Protein AF-A0A554R1M1-F1 (afdb_monomer_lite)

Secondary structure (DSSP, 8-state):
---SS--HHHHHTTS-HHHHTS-HHHHHHHHHHHHHHHHHHHHHHHHHH-TTS-HHHHHHHHHHHHHHHHHHHHH-HHHHIIIII-SS--GGGTTTS--SSS-TT--HHHHHHHHHHHHHHHHHHHHHTTSTTHHHHHHHHHHS-HHHHHHHHHHHHHHTTSSSEEEEPPP-S-TTT--SEEEESSSSPEEEEEEE--TTS---HHHHHHHHHHHHHHSPTTS-EEEEEEPPGGG-SHHHHHHHHHHHHHHHTT-SSEEEEEEEEEEEEE-TTS-EEEEEEEEEEE-TT--HHHHHHHHHHHHHHHTTTT--S-TTT-

Sequence (318 aa):
MKPLIPTYADFVAKLPAAQQLEPFEACLARYTNHVDSEVYALAEVCKRQYPDRTSAEIRSMVADILTATIVSSHLGQHWYEQNFTMGKVNDQTRGYLYPTHELPNVDQYLRTYTSHRKHELARRLHQLQTFDWFPSTIEHVRTTQLSGAAFELDVATYLMALPLRVDRVSETGIKGEDFDLLFWVRETPIAIEAKTKEDNTEFSEQTIKQTIKRAGSQLPKGQTGFVFMRIPMPWVGPLLEEHYNEYLHSATRSSTRISVVFTAIDKLGRNADGTTSITRFWDYFKTENCPEQDWKIAMNFRSLHDGEFLEMAPRLPF

Foldseek 3Di:
DPQLQAALVVQLVPDDPVSVPDPPVSSVVVSVVSQVVSLVVQLVVLCVVCVVDDSVVSLLVSLVSLLLRQCCNLLNPVLCVVPPVDLDHDPQCALQAHRPPPDPPPDPVNVQSNSVSSSLLSQLSRQCRPDPCSNVLSVCCNPHRVQQSSQLSVVQLLLVLPVWDKDAQDDPVDWQRPAGIWTPPDPHTAGEHEDEDGLPDDDDLVVLLVRLVSRLRNHHPPEAHEYEYEDHQNCPDDVCVPCVLVSNQVNCVPGPHYAKYKYWYWDWDQDPVRDIDIDIDIDMHGYPNHDPVNVVSVVVSVVCVVVVSSPPDPVPSD

pLDDT: mean 90.46, std 11.01, range [42.72, 98.75]

Structure (mmCIF, N/CA/C/O backbone):
data_AF-A0A554R1M1-F1
#
_entry.id   AF-A0A554R1M1-F1
#
loop_
_atom_site.group_PDB
_atom_site.id
_atom_site.type_symbol
_atom_site.label_atom_id
_atom_site.label_alt_id
_atom_site.label_comp_id
_atom_site.label_asym_id
_atom_site.label_entity_id
_atom_site.label_seq_id
_atom_site.pdbx_PDB_ins_code
_atom_site.Cartn_x
_atom_site.Cartn_y
_atom_site.Cartn_z
_atom_site.occupancy
_atom_site.B_iso_or_equiv
_atom_site.auth_seq_id
_atom_site.auth_comp_id
_atom_site.auth_asym_id
_atom_site.auth_atom_id
_atom_site.pdbx_PDB_model_num
ATOM 1 N N . MET A 1 1 ? 1.155 -6.905 -27.681 1.00 61.25 1 MET A N 1
ATOM 2 C CA . MET A 1 1 ? 2.569 -7.053 -27.270 1.00 61.25 1 MET A CA 1
ATOM 3 C C . MET A 1 1 ? 2.592 -8.037 -26.111 1.00 61.25 1 MET A C 1
ATOM 5 O O . MET A 1 1 ? 1.702 -7.943 -25.276 1.00 61.25 1 MET A O 1
ATOM 9 N N . LYS A 1 2 ? 3.499 -9.021 -26.087 1.00 79.19 2 LYS A N 1
ATOM 10 C CA . LYS A 1 2 ? 3.622 -9.916 -24.922 1.00 79.19 2 LYS A CA 1
ATOM 11 C C . LYS A 1 2 ? 4.134 -9.071 -23.741 1.00 79.19 2 LYS A C 1
ATOM 13 O O . LYS A 1 2 ? 5.073 -8.310 -23.974 1.00 79.19 2 LYS A O 1
ATOM 18 N N . PRO A 1 3 ? 3.535 -9.148 -22.539 1.00 85.62 3 PRO A N 1
ATOM 19 C CA . PRO A 1 3 ? 4.049 -8.403 -21.397 1.00 85.62 3 PRO A CA 1
ATOM 20 C C . PRO A 1 3 ? 5.464 -8.887 -21.072 1.00 85.62 3 PRO A C 1
ATOM 22 O O . PRO A 1 3 ? 5.728 -10.090 -21.144 1.00 85.62 3 PRO A O 1
ATOM 25 N N . LEU A 1 4 ? 6.358 -7.950 -20.746 1.00 90.06 4 LEU A N 1
ATOM 26 C CA . LEU A 1 4 ? 7.736 -8.258 -20.354 1.00 90.06 4 LEU A CA 1
ATOM 27 C C . LEU A 1 4 ? 7.757 -9.139 -19.097 1.00 90.06 4 LEU A C 1
ATOM 29 O O . LEU A 1 4 ? 8.426 -10.163 -19.073 1.00 90.06 4 LEU A O 1
ATOM 33 N N . ILE A 1 5 ? 6.952 -8.775 -18.098 1.00 91.75 5 ILE A N 1
ATOM 34 C CA . ILE A 1 5 ? 6.735 -9.537 -16.872 1.00 91.75 5 ILE A CA 1
ATOM 35 C C . ILE A 1 5 ? 5.316 -10.122 -16.926 1.00 91.75 5 ILE A C 1
ATOM 37 O O . ILE A 1 5 ? 4.347 -9.354 -16.866 1.00 91.75 5 ILE A O 1
ATOM 41 N N . PRO A 1 6 ? 5.157 -11.449 -17.098 1.00 93.94 6 PRO A N 1
ATOM 42 C CA . PRO A 1 6 ? 3.847 -12.085 -16.998 1.00 93.94 6 PRO A CA 1
ATOM 43 C C . PRO A 1 6 ? 3.345 -12.042 -15.550 1.00 93.94 6 PRO A C 1
ATOM 45 O O . PRO A 1 6 ? 4.140 -11.940 -14.620 1.00 93.94 6 PRO A O 1
ATOM 48 N N . THR A 1 7 ? 2.034 -12.181 -15.351 1.00 95.94 7 THR A N 1
ATOM 49 C CA . THR A 1 7 ? 1.509 -12.489 -14.012 1.00 95.94 7 THR A CA 1
ATOM 50 C C . THR A 1 7 ? 1.966 -13.890 -13.579 1.00 95.94 7 THR A C 1
ATOM 52 O O . THR A 1 7 ? 2.279 -14.732 -14.424 1.00 95.94 7 THR A O 1
ATOM 55 N N . TYR A 1 8 ? 1.977 -14.178 -12.278 1.00 96.06 8 TYR A N 1
ATOM 56 C CA . TYR A 1 8 ? 2.291 -15.502 -11.733 1.00 96.06 8 TYR A CA 1
ATOM 57 C C . TYR A 1 8 ? 1.367 -16.573 -12.322 1.00 96.06 8 TYR A C 1
ATOM 59 O O . TYR A 1 8 ? 1.838 -17.607 -12.789 1.00 96.06 8 TYR A O 1
ATOM 67 N N . ALA A 1 9 ? 0.062 -16.292 -12.391 1.00 96.19 9 ALA A N 1
ATOM 68 C CA . ALA A 1 9 ? -0.914 -17.192 -12.999 1.00 96.19 9 ALA A CA 1
ATOM 69 C C . ALA A 1 9 ? -0.592 -17.467 -14.480 1.00 96.19 9 ALA A C 1
ATOM 71 O O . ALA A 1 9 ? -0.544 -18.624 -14.899 1.00 96.19 9 ALA A O 1
ATOM 72 N N . ASP A 1 10 ? -0.286 -16.424 -15.262 1.00 96.38 10 ASP A N 1
ATOM 73 C CA . ASP A 1 10 ? 0.097 -16.570 -16.673 1.00 96.38 10 ASP A CA 1
ATOM 74 C C . ASP A 1 10 ? 1.438 -17.283 -16.865 1.00 96.38 10 ASP A C 1
ATOM 76 O O . ASP A 1 10 ? 1.663 -17.895 -17.913 1.00 96.38 10 ASP A O 1
ATOM 80 N N . PHE A 1 11 ? 2.362 -17.136 -15.916 1.00 96.81 11 PHE A N 1
ATOM 81 C CA . PHE A 1 11 ? 3.644 -17.826 -15.911 1.00 96.81 11 PHE A CA 1
ATOM 82 C C . PHE A 1 11 ? 3.437 -19.321 -15.663 1.00 96.81 11 PHE A C 1
ATOM 84 O O . PHE A 1 11 ? 3.856 -20.131 -16.490 1.00 96.81 11 PHE A O 1
ATOM 91 N N . VAL A 1 12 ? 2.723 -19.680 -14.590 1.00 96.94 12 VAL A N 1
ATOM 92 C CA . VAL A 1 12 ? 2.422 -21.074 -14.234 1.00 96.94 12 VAL A CA 1
ATOM 93 C C . VAL A 1 12 ? 1.650 -21.766 -15.355 1.00 96.94 12 VAL A C 1
ATOM 95 O O . VAL A 1 12 ? 2.038 -22.853 -15.772 1.00 96.94 12 VAL A O 1
ATOM 98 N N . ALA A 1 13 ? 0.643 -21.112 -15.940 1.00 97.12 13 ALA A N 1
ATOM 99 C CA . ALA A 1 13 ? -0.139 -21.672 -17.046 1.00 97.12 13 ALA A CA 1
ATOM 100 C C . ALA A 1 13 ? 0.700 -22.024 -18.293 1.00 97.12 13 ALA A C 1
ATOM 102 O O . ALA A 1 13 ? 0.275 -22.831 -19.121 1.00 97.12 13 ALA A O 1
ATOM 103 N N . LYS A 1 14 ? 1.891 -21.428 -18.443 1.00 96.88 14 LYS A N 1
ATOM 104 C CA . LYS A 1 14 ? 2.823 -21.682 -19.554 1.00 96.88 14 LYS A CA 1
ATOM 105 C C . LYS A 1 14 ? 3.904 -22.709 -19.222 1.00 96.88 14 LYS A C 1
ATOM 107 O O . LYS A 1 14 ? 4.648 -23.095 -20.124 1.00 96.88 14 LYS A O 1
ATOM 112 N N . LEU A 1 15 ? 4.015 -23.146 -17.968 1.00 96.94 15 LEU A N 1
ATOM 113 C CA . LEU A 1 15 ? 4.949 -24.203 -17.594 1.00 96.94 15 LEU A CA 1
ATOM 114 C C . LEU A 1 15 ? 4.515 -25.547 -18.207 1.00 96.94 15 LEU A C 1
ATOM 116 O O . LEU A 1 15 ? 3.324 -25.767 -18.432 1.00 96.94 15 LEU A O 1
ATOM 120 N N . PRO A 1 16 ? 5.444 -26.483 -18.462 1.00 97.88 16 PRO A N 1
ATOM 121 C CA . PRO A 1 16 ? 5.101 -27.869 -18.768 1.00 97.88 16 PRO A CA 1
ATOM 122 C C . PRO A 1 16 ? 4.161 -28.465 -17.711 1.00 97.88 16 PRO A C 1
ATOM 124 O O . PRO A 1 16 ? 4.334 -28.199 -16.525 1.00 97.88 16 PRO A O 1
ATOM 127 N N . ALA A 1 17 ? 3.223 -29.331 -18.111 1.00 97.38 17 ALA A N 1
ATOM 128 C CA . ALA A 1 17 ? 2.208 -29.892 -17.207 1.00 97.38 17 ALA A CA 1
ATOM 129 C C . ALA A 1 17 ? 2.793 -30.533 -15.931 1.00 97.38 17 ALA A C 1
ATOM 131 O O . ALA A 1 17 ? 2.233 -30.379 -14.853 1.00 97.38 17 ALA A O 1
ATOM 132 N N . ALA A 1 18 ? 3.954 -31.192 -16.028 1.00 97.00 18 ALA A N 1
ATOM 133 C CA . ALA A 1 18 ? 4.641 -31.760 -14.866 1.00 97.00 18 ALA A CA 1
ATOM 134 C C . ALA A 1 18 ? 5.113 -30.695 -13.855 1.00 97.00 18 ALA A C 1
ATOM 136 O O . ALA A 1 18 ? 5.118 -30.956 -12.660 1.00 97.00 18 ALA A O 1
ATOM 137 N N . GLN A 1 19 ? 5.485 -29.502 -14.330 1.00 96.56 19 GLN A N 1
ATOM 138 C CA . GLN A 1 19 ? 5.934 -28.386 -13.493 1.00 96.56 19 GLN A CA 1
ATOM 139 C C . GLN A 1 19 ? 4.763 -27.597 -12.900 1.00 96.56 19 GLN A C 1
ATOM 141 O O . GLN A 1 19 ? 4.895 -27.043 -11.819 1.00 96.56 19 GLN A O 1
ATOM 146 N N . GLN A 1 20 ? 3.600 -27.584 -13.559 1.00 95.69 20 GLN A N 1
ATOM 147 C CA . GLN A 1 20 ? 2.385 -26.962 -13.009 1.00 95.69 20 GLN A CA 1
ATOM 148 C C . GLN A 1 20 ? 1.883 -27.655 -11.733 1.00 95.69 20 GLN A C 1
ATOM 150 O O . GLN A 1 20 ? 1.140 -27.056 -10.963 1.00 95.69 20 GLN A O 1
ATOM 155 N N . LEU A 1 21 ? 2.275 -28.917 -11.527 1.00 96.00 21 LEU A N 1
ATOM 156 C CA . LEU A 1 21 ? 1.927 -29.727 -10.358 1.00 96.00 21 LEU A CA 1
ATOM 157 C C . LEU A 1 21 ? 2.991 -29.673 -9.248 1.00 96.00 21 LEU A C 1
ATOM 159 O O . LEU A 1 21 ? 2.847 -30.362 -8.238 1.00 96.00 21 LEU A O 1
ATOM 163 N N . GLU A 1 22 ? 4.076 -28.912 -9.433 1.00 96.44 22 GLU A N 1
ATOM 164 C CA . GLU A 1 22 ? 5.079 -28.715 -8.383 1.00 96.44 22 GLU A CA 1
ATOM 165 C C . GLU A 1 22 ? 4.472 -27.951 -7.184 1.00 96.44 22 GLU A C 1
ATOM 167 O O . GLU A 1 22 ? 3.512 -27.193 -7.352 1.00 96.44 22 GLU A O 1
ATOM 172 N N . PRO A 1 23 ? 5.026 -28.117 -5.964 1.00 97.31 23 PRO A N 1
ATOM 173 C CA . PRO A 1 23 ? 4.636 -27.312 -4.809 1.00 97.31 23 PRO A CA 1
ATOM 174 C C . PRO A 1 23 ? 4.702 -25.808 -5.100 1.00 97.31 23 PRO A C 1
ATOM 176 O O . PRO A 1 23 ? 5.551 -25.350 -5.872 1.00 97.31 23 PRO A O 1
ATOM 179 N N . PHE A 1 24 ? 3.836 -25.035 -4.440 1.00 93.56 24 PHE A N 1
ATOM 180 C CA . PHE A 1 24 ? 3.725 -23.587 -4.635 1.00 93.56 24 PHE A CA 1
ATOM 181 C C . PHE A 1 24 ? 5.082 -22.876 -4.534 1.00 93.56 24 PHE A C 1
ATOM 183 O O . PHE A 1 24 ? 5.403 -22.040 -5.378 1.00 93.56 24 PHE A O 1
ATOM 190 N N . GLU A 1 25 ? 5.914 -23.256 -3.563 1.00 93.81 25 GLU A N 1
ATOM 191 C CA . GLU A 1 25 ? 7.228 -22.665 -3.308 1.00 93.81 25 GLU A CA 1
ATOM 192 C C . GLU A 1 25 ? 8.194 -22.867 -4.481 1.00 93.81 25 GLU A C 1
ATOM 194 O O . GLU A 1 25 ? 8.966 -21.967 -4.811 1.00 93.81 25 GLU A O 1
ATOM 199 N N . ALA A 1 26 ? 8.138 -24.025 -5.145 1.00 95.25 26 ALA A N 1
ATOM 200 C CA . ALA A 1 26 ? 8.968 -24.310 -6.312 1.00 95.25 26 ALA A CA 1
ATOM 201 C C . ALA A 1 26 ? 8.526 -23.469 -7.519 1.00 95.25 26 ALA A C 1
ATOM 203 O O . ALA A 1 26 ? 9.358 -22.838 -8.178 1.00 95.25 26 ALA A O 1
ATOM 204 N N . CYS A 1 27 ? 7.214 -23.386 -7.760 1.00 94.81 27 CYS A N 1
ATOM 205 C CA . CYS A 1 27 ? 6.641 -22.524 -8.793 1.00 94.81 27 CYS A CA 1
ATOM 206 C C . CYS A 1 27 ? 6.966 -21.044 -8.541 1.00 94.81 27 CYS A C 1
ATOM 208 O O . CYS A 1 27 ? 7.353 -20.331 -9.469 1.00 94.81 27 CYS A O 1
ATOM 210 N N . LEU A 1 28 ? 6.862 -20.589 -7.289 1.00 93.00 28 LEU A N 1
ATOM 211 C CA . LEU A 1 28 ? 7.194 -19.225 -6.886 1.00 93.00 28 LEU A CA 1
ATOM 212 C C . LEU A 1 28 ? 8.682 -18.927 -7.082 1.00 93.00 28 LEU A C 1
ATOM 214 O O . LEU A 1 28 ? 9.014 -17.918 -7.692 1.00 93.00 28 LEU A O 1
ATOM 218 N N . ALA A 1 29 ? 9.580 -19.820 -6.661 1.00 93.06 29 ALA A N 1
ATOM 219 C CA . ALA A 1 29 ? 11.017 -19.641 -6.864 1.00 93.06 29 ALA A CA 1
ATOM 220 C C . ALA A 1 29 ? 11.387 -19.544 -8.355 1.00 93.06 29 ALA A C 1
ATOM 222 O O . ALA A 1 29 ? 12.193 -18.698 -8.746 1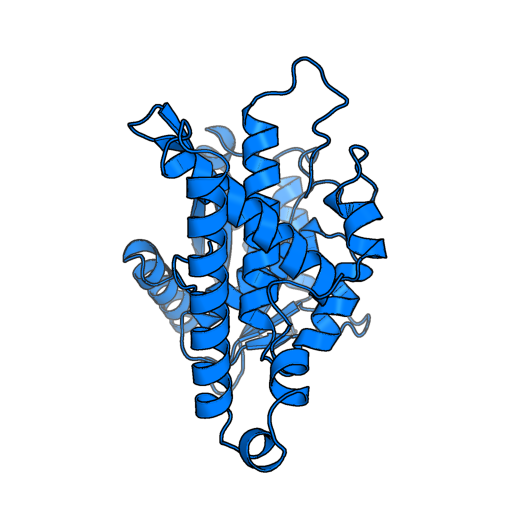.00 93.06 29 ALA A O 1
ATOM 223 N N . ARG A 1 30 ? 10.776 -20.372 -9.216 1.00 95.62 30 ARG A N 1
ATOM 224 C CA . ARG A 1 30 ? 10.957 -20.278 -10.676 1.00 95.62 30 ARG A CA 1
ATOM 225 C C . ARG A 1 30 ? 10.456 -18.947 -11.225 1.00 95.62 30 ARG A C 1
ATOM 227 O O . ARG A 1 30 ? 11.139 -18.349 -12.054 1.00 95.62 30 ARG A O 1
ATOM 234 N N . TYR A 1 31 ? 9.285 -18.505 -10.776 1.00 94.94 31 TYR A N 1
ATOM 235 C CA . TYR A 1 31 ? 8.717 -17.226 -11.180 1.00 94.94 31 TYR A CA 1
ATOM 236 C C . TYR A 1 31 ? 9.630 -16.061 -10.783 1.00 94.94 31 TYR A C 1
ATOM 238 O O . TYR A 1 31 ? 9.978 -15.259 -11.644 1.00 94.94 31 TYR A O 1
ATOM 246 N N . THR A 1 32 ? 10.103 -16.018 -9.536 1.00 91.62 32 THR A N 1
ATOM 247 C CA . THR A 1 32 ? 11.041 -14.991 -9.059 1.00 91.62 32 THR A CA 1
ATOM 248 C C . THR A 1 32 ? 12.318 -14.963 -9.898 1.00 91.62 32 THR A C 1
ATOM 250 O O . THR A 1 32 ? 12.683 -13.913 -10.416 1.00 91.62 32 THR A O 1
ATOM 253 N N . ASN A 1 33 ? 12.938 -16.122 -10.148 1.00 92.31 33 ASN A N 1
ATOM 254 C CA . ASN A 1 33 ? 14.135 -16.204 -10.993 1.00 92.31 33 ASN A CA 1
ATOM 255 C C . ASN A 1 33 ? 13.886 -15.706 -12.428 1.00 92.31 33 ASN A C 1
ATOM 257 O O . ASN A 1 33 ? 14.763 -15.094 -13.039 1.00 92.31 33 ASN A O 1
ATOM 261 N N . HIS A 1 34 ? 12.702 -15.978 -12.986 1.00 93.31 34 HIS A N 1
ATOM 262 C CA . HIS A 1 34 ? 12.322 -15.467 -14.299 1.00 93.31 34 HIS A CA 1
ATOM 263 C C . HIS A 1 34 ? 12.195 -13.940 -14.285 1.00 93.31 34 HIS A C 1
ATOM 265 O O . HIS A 1 34 ? 12.787 -13.285 -15.139 1.00 93.31 34 HIS A O 1
ATOM 271 N N . VAL A 1 35 ? 11.483 -13.380 -13.302 1.00 92.00 35 VAL A N 1
ATOM 272 C CA . VAL A 1 35 ? 11.325 -11.928 -13.136 1.00 92.00 35 VAL A CA 1
ATOM 273 C C . VAL A 1 35 ? 12.690 -11.254 -13.008 1.00 92.00 35 VAL A C 1
ATOM 275 O O . VAL A 1 35 ? 12.973 -10.332 -13.769 1.00 92.00 35 VAL A O 1
ATOM 278 N N . ASP A 1 36 ? 13.568 -11.754 -12.138 1.00 89.88 36 ASP A N 1
ATOM 279 C CA . ASP A 1 36 ? 14.912 -11.200 -11.934 1.00 89.88 36 ASP A CA 1
ATOM 280 C C . ASP A 1 36 ? 15.738 -11.199 -13.229 1.00 89.88 36 ASP A C 1
ATOM 282 O O . ASP A 1 36 ? 16.393 -10.206 -13.565 1.00 89.88 36 ASP A O 1
ATOM 286 N N . SER A 1 37 ? 15.666 -12.288 -14.001 1.00 93.00 37 SER A N 1
ATOM 287 C CA . SER A 1 37 ? 16.344 -12.395 -15.295 1.00 93.00 37 SER A CA 1
ATOM 288 C C . SER A 1 37 ? 15.820 -11.377 -16.315 1.00 93.00 37 SER A C 1
ATOM 290 O O . SER A 1 37 ? 16.617 -10.758 -17.022 1.00 93.00 37 SER A O 1
ATOM 292 N N . GLU A 1 38 ? 14.501 -11.190 -16.411 1.00 93.69 38 GLU A N 1
ATOM 293 C CA . GLU A 1 38 ? 13.888 -10.226 -17.338 1.00 93.69 38 GLU A CA 1
ATOM 294 C C . GLU A 1 38 ? 14.204 -8.778 -16.940 1.00 93.69 38 GLU A C 1
ATOM 296 O O . GLU A 1 38 ? 14.523 -7.947 -17.793 1.00 93.69 38 GLU A O 1
ATOM 301 N N . VAL A 1 39 ? 14.192 -8.474 -15.638 1.00 92.00 39 VAL A N 1
ATOM 302 C CA . VAL A 1 39 ? 14.573 -7.158 -15.102 1.00 92.00 39 VAL A CA 1
ATOM 303 C C . VAL A 1 39 ? 16.034 -6.846 -15.418 1.00 92.00 39 VAL A C 1
ATOM 305 O O . VAL A 1 39 ? 16.346 -5.751 -15.894 1.00 92.00 39 VAL A O 1
ATOM 308 N N . TYR A 1 40 ? 16.936 -7.807 -15.199 1.00 92.69 40 TYR A N 1
ATOM 309 C CA . TYR A 1 40 ? 18.351 -7.648 -15.531 1.00 92.69 40 TYR A CA 1
ATOM 310 C C . TYR A 1 40 ? 18.556 -7.424 -17.035 1.00 92.69 40 TYR A C 1
ATOM 312 O O . TYR A 1 40 ? 19.258 -6.492 -17.438 1.00 92.69 40 TYR A O 1
ATOM 320 N N . ALA A 1 41 ? 17.897 -8.226 -17.878 1.00 94.88 41 ALA A N 1
ATOM 321 C CA . ALA A 1 41 ? 17.968 -8.081 -19.328 1.00 94.88 41 ALA A CA 1
ATOM 322 C C . ALA A 1 41 ? 17.461 -6.706 -19.795 1.00 94.88 41 ALA A C 1
ATOM 324 O O . ALA A 1 41 ? 18.108 -6.062 -20.627 1.00 94.88 41 ALA A O 1
ATOM 325 N N . LEU A 1 42 ? 16.349 -6.223 -19.230 1.00 95.19 42 LEU A N 1
ATOM 326 C CA . LEU A 1 42 ? 15.819 -4.890 -19.507 1.00 95.19 42 LEU A CA 1
ATOM 327 C C . LEU A 1 42 ? 16.817 -3.794 -19.114 1.00 95.19 42 LEU A C 1
ATOM 329 O O . LEU A 1 42 ? 17.056 -2.873 -19.896 1.00 95.19 42 LEU A O 1
ATOM 333 N N . ALA A 1 43 ? 17.438 -3.900 -17.937 1.00 94.00 43 ALA A N 1
ATOM 334 C CA . ALA A 1 43 ? 18.434 -2.932 -17.492 1.00 94.00 43 ALA A CA 1
ATOM 335 C C . ALA A 1 43 ? 19.635 -2.861 -18.451 1.00 94.00 43 ALA A C 1
ATOM 337 O O . ALA A 1 43 ? 20.070 -1.765 -18.803 1.00 94.00 43 ALA A O 1
ATOM 338 N N . GLU A 1 44 ? 20.137 -4.002 -18.930 1.00 96.56 44 GLU A N 1
ATOM 339 C CA . GLU A 1 44 ? 21.226 -4.045 -19.915 1.00 96.56 44 GLU A CA 1
ATOM 340 C C . GLU A 1 44 ? 20.818 -3.466 -21.278 1.00 96.56 44 GLU A C 1
ATOM 342 O O . GLU A 1 44 ? 21.612 -2.781 -21.928 1.00 96.56 44 GLU A O 1
ATOM 347 N N . VAL A 1 45 ? 19.569 -3.674 -21.713 1.00 97.00 45 VAL A N 1
ATOM 348 C CA . VAL A 1 45 ? 19.029 -3.013 -22.913 1.00 97.00 45 VAL A CA 1
ATOM 349 C C . VAL A 1 45 ? 19.019 -1.495 -22.736 1.00 97.00 45 VAL A C 1
ATOM 351 O O . VAL A 1 45 ? 19.554 -0.793 -23.595 1.00 97.00 45 VAL A O 1
ATOM 354 N N . CYS A 1 46 ? 18.497 -0.992 -21.614 1.00 96.12 46 CYS A N 1
ATOM 355 C CA . CYS A 1 46 ? 18.471 0.440 -21.322 1.00 96.12 46 CYS A CA 1
ATOM 356 C C . CYS A 1 46 ? 19.885 1.042 -21.289 1.00 96.12 46 CYS A C 1
ATOM 358 O O . CYS A 1 46 ? 20.109 2.078 -21.909 1.00 96.12 46 CYS A O 1
ATOM 360 N N . LYS A 1 47 ? 20.862 0.384 -20.646 1.00 97.00 47 LYS A N 1
ATOM 361 C CA . LYS A 1 47 ? 22.262 0.856 -20.617 1.00 97.00 47 LYS A CA 1
ATOM 362 C C . LYS A 1 47 ? 22.873 0.960 -22.012 1.00 97.00 47 LYS A C 1
ATOM 364 O O . LYS A 1 47 ? 23.528 1.949 -22.318 1.00 97.00 47 LYS A O 1
ATOM 369 N N . ARG A 1 48 ? 22.661 -0.047 -22.868 1.00 97.81 48 ARG A N 1
ATOM 370 C CA . ARG A 1 48 ? 23.183 -0.033 -24.247 1.00 97.81 48 ARG A CA 1
ATOM 371 C C . ARG A 1 48 ? 22.514 1.027 -25.113 1.00 97.81 48 ARG A C 1
ATOM 373 O O . ARG A 1 48 ? 23.179 1.626 -25.949 1.00 97.81 48 ARG A O 1
ATOM 380 N N . GLN A 1 49 ? 21.208 1.227 -24.944 1.00 97.94 49 GLN A N 1
ATOM 381 C CA . GLN A 1 49 ? 20.443 2.197 -25.725 1.00 97.94 49 GLN A CA 1
ATOM 382 C C . GLN A 1 49 ? 20.706 3.643 -25.279 1.00 97.94 49 GLN A C 1
ATOM 384 O O . GLN A 1 49 ? 20.633 4.555 -26.100 1.00 97.94 49 GLN A O 1
ATOM 389 N N . TYR A 1 50 ? 21.030 3.849 -24.001 1.00 97.00 50 TYR A N 1
ATOM 390 C CA . TYR A 1 50 ? 21.243 5.164 -23.402 1.00 97.00 50 TYR A CA 1
ATOM 391 C C . TYR A 1 50 ? 22.579 5.222 -22.636 1.00 97.00 50 TYR A C 1
ATOM 393 O O . TYR A 1 50 ? 22.574 5.388 -21.415 1.00 97.00 50 TYR A O 1
ATOM 401 N N . PRO A 1 51 ? 23.726 5.101 -23.332 1.00 97.06 51 PRO A N 1
ATOM 402 C CA . PRO A 1 51 ? 25.040 4.985 -22.692 1.00 97.06 51 PRO A CA 1
ATOM 403 C C . PRO A 1 51 ? 25.457 6.237 -21.905 1.00 97.06 51 PRO A C 1
ATOM 405 O O . PRO A 1 51 ? 26.247 6.130 -20.972 1.00 97.06 51 PRO A O 1
ATOM 408 N N . ASP A 1 52 ? 24.905 7.404 -22.247 1.00 97.25 52 ASP A N 1
ATOM 409 C CA . ASP A 1 52 ? 25.212 8.680 -21.586 1.00 97.25 52 ASP A CA 1
ATOM 410 C C . ASP A 1 52 ? 24.398 8.915 -20.300 1.00 97.25 52 ASP A C 1
ATOM 412 O O . ASP A 1 52 ? 24.592 9.917 -19.612 1.00 97.25 52 ASP A O 1
ATOM 416 N N . ARG A 1 53 ? 23.454 8.021 -19.973 1.00 94.25 53 ARG A N 1
ATOM 417 C CA . ARG A 1 53 ? 22.630 8.127 -18.763 1.00 94.25 53 ARG A CA 1
ATOM 418 C C . ARG A 1 53 ? 23.353 7.548 -17.557 1.00 94.25 53 ARG A C 1
ATOM 420 O O . ARG A 1 53 ? 24.021 6.519 -17.622 1.00 94.25 53 ARG A O 1
ATOM 427 N N . THR A 1 54 ? 23.147 8.180 -16.411 1.00 93.19 54 THR A N 1
ATOM 428 C CA . THR A 1 54 ? 23.614 7.675 -15.121 1.00 93.19 54 THR A CA 1
ATOM 429 C C . THR A 1 54 ? 22.890 6.383 -14.736 1.00 93.19 54 THR A C 1
ATOM 431 O O . THR A 1 54 ? 21.748 6.134 -15.129 1.00 93.19 54 THR A O 1
ATOM 434 N N . SER A 1 55 ? 23.504 5.571 -13.871 1.00 88.56 55 SER A N 1
ATOM 435 C CA . SER A 1 55 ? 22.863 4.361 -13.336 1.00 88.56 55 SER A CA 1
ATOM 436 C C . SER A 1 55 ? 21.529 4.644 -12.630 1.00 88.56 55 SER A C 1
ATOM 438 O O . SER A 1 55 ? 20.652 3.785 -12.633 1.00 88.56 55 SER A O 1
ATOM 440 N N . ALA A 1 56 ? 21.365 5.822 -12.017 1.00 85.62 56 ALA A N 1
ATOM 441 C CA . ALA A 1 56 ? 20.116 6.223 -11.369 1.00 85.62 56 ALA A CA 1
ATOM 442 C C . ALA A 1 56 ? 19.002 6.491 -12.391 1.00 85.62 56 ALA A C 1
ATOM 444 O O . ALA A 1 56 ? 17.889 5.997 -12.220 1.00 85.62 56 ALA A O 1
ATOM 445 N N . GLU A 1 57 ? 19.313 7.194 -13.484 1.00 89.00 57 GLU A N 1
ATOM 446 C CA . GLU A 1 57 ? 18.366 7.415 -14.583 1.00 89.00 57 GLU A CA 1
ATOM 447 C C . GLU A 1 57 ? 17.963 6.096 -15.246 1.00 89.00 57 GLU A C 1
ATOM 449 O O . GLU A 1 57 ? 16.777 5.861 -15.461 1.00 89.00 57 GLU A O 1
ATOM 454 N N . ILE A 1 58 ? 18.922 5.194 -15.493 1.00 91.94 58 ILE A N 1
ATOM 455 C CA . ILE A 1 58 ? 18.625 3.860 -16.030 1.00 91.94 58 ILE A CA 1
ATOM 456 C C . ILE A 1 58 ? 17.687 3.084 -15.099 1.00 91.94 58 ILE A C 1
ATOM 458 O O . ILE A 1 58 ? 16.711 2.507 -15.575 1.00 91.94 58 ILE A O 1
ATOM 462 N N . ARG A 1 59 ? 17.936 3.084 -13.780 1.00 88.31 59 ARG A N 1
ATOM 463 C CA . ARG A 1 59 ? 17.036 2.434 -12.810 1.00 88.31 59 ARG A CA 1
ATOM 464 C C . ARG A 1 59 ? 15.631 3.029 -12.849 1.00 88.31 59 ARG A C 1
ATOM 466 O O . ARG A 1 59 ? 14.672 2.268 -12.890 1.00 88.31 59 ARG A O 1
ATOM 473 N N . SER A 1 60 ? 15.509 4.357 -12.901 1.00 86.88 60 SER A N 1
ATOM 474 C CA . SER A 1 60 ? 14.207 5.026 -13.022 1.00 86.88 60 SER A CA 1
ATOM 475 C C . SER A 1 60 ? 13.463 4.591 -14.287 1.00 86.88 60 SER A C 1
ATOM 477 O O . SER A 1 60 ? 12.283 4.267 -14.222 1.00 86.88 60 SER A O 1
ATOM 479 N N . MET A 1 61 ? 14.153 4.522 -15.430 1.00 92.44 61 MET A N 1
ATOM 480 C CA . MET A 1 61 ? 13.552 4.078 -16.693 1.00 92.44 61 MET A CA 1
ATOM 481 C C . MET A 1 61 ? 13.083 2.621 -16.629 1.00 92.44 61 MET A C 1
ATOM 483 O O . MET A 1 61 ? 11.997 2.296 -17.104 1.00 92.44 61 MET A O 1
ATOM 487 N N . VAL A 1 62 ? 13.890 1.741 -16.032 1.00 93.06 62 VAL A N 1
ATOM 488 C CA . VAL A 1 62 ? 13.531 0.333 -15.816 1.00 93.06 62 VAL A CA 1
ATOM 489 C C . VAL A 1 62 ? 12.288 0.230 -14.925 1.00 93.06 62 VAL A C 1
ATOM 491 O O . VAL A 1 62 ? 11.342 -0.466 -15.294 1.00 93.06 62 VAL A O 1
ATOM 494 N N . ALA A 1 63 ? 12.243 0.971 -13.814 1.00 91.12 63 ALA A N 1
ATOM 495 C CA . ALA A 1 63 ? 11.096 1.007 -12.909 1.00 91.12 63 ALA A CA 1
ATOM 496 C C . ALA A 1 63 ? 9.815 1.492 -13.610 1.00 91.12 63 ALA A C 1
ATOM 498 O O . ALA A 1 63 ? 8.758 0.884 -13.441 1.00 91.12 63 ALA A O 1
ATOM 499 N N . ASP A 1 64 ? 9.902 2.522 -14.458 1.00 91.94 64 ASP A N 1
ATOM 500 C CA . ASP A 1 64 ? 8.761 3.030 -15.230 1.00 91.94 64 ASP A CA 1
ATOM 501 C C . ASP A 1 64 ? 8.224 1.991 -16.231 1.00 91.94 64 ASP A C 1
ATOM 503 O O . ASP A 1 64 ? 7.010 1.776 -16.321 1.00 91.94 64 ASP A O 1
ATOM 507 N N . ILE A 1 65 ? 9.114 1.299 -16.952 1.00 94.38 65 ILE A N 1
ATOM 508 C CA . ILE A 1 65 ? 8.741 0.247 -17.916 1.00 94.38 65 ILE A CA 1
ATOM 509 C C . ILE A 1 65 ? 8.075 -0.936 -17.204 1.00 94.38 65 ILE A C 1
ATOM 511 O O . ILE A 1 65 ? 7.065 -1.475 -17.673 1.00 94.38 65 ILE A O 1
ATOM 515 N N . LEU A 1 66 ? 8.620 -1.347 -16.061 1.00 94.12 66 LEU A N 1
ATOM 516 C CA . LEU A 1 66 ? 8.097 -2.474 -15.292 1.00 94.12 66 LEU A CA 1
ATOM 517 C C . LEU A 1 66 ? 6.772 -2.133 -14.628 1.00 94.12 66 LEU A C 1
ATOM 519 O O . LEU A 1 66 ? 5.840 -2.929 -14.693 1.00 94.12 66 LEU A O 1
ATOM 523 N N . THR A 1 67 ? 6.651 -0.918 -14.101 1.00 93.88 67 THR A N 1
ATOM 524 C CA . THR A 1 67 ? 5.395 -0.369 -13.592 1.00 93.88 67 THR A CA 1
ATOM 525 C C . THR A 1 67 ? 4.304 -0.426 -14.654 1.00 93.88 67 THR A C 1
ATOM 527 O O . THR A 1 67 ? 3.231 -0.975 -14.409 1.00 93.88 67 THR A O 1
ATOM 530 N N . ALA A 1 68 ? 4.587 0.080 -15.857 1.00 93.81 68 ALA A N 1
ATOM 531 C CA . ALA A 1 68 ? 3.645 0.035 -16.968 1.00 93.81 68 ALA A CA 1
ATOM 532 C C . ALA A 1 68 ? 3.232 -1.401 -17.320 1.00 93.81 68 ALA A C 1
ATOM 534 O O . ALA A 1 68 ? 2.047 -1.688 -17.492 1.00 93.81 68 ALA A O 1
ATOM 535 N N . THR A 1 69 ? 4.209 -2.306 -17.379 1.00 94.69 69 THR A N 1
ATOM 536 C CA . THR A 1 69 ? 3.981 -3.713 -17.716 1.00 94.69 69 THR A CA 1
ATOM 537 C C . THR A 1 69 ? 3.112 -4.411 -16.675 1.00 94.69 69 THR A C 1
ATOM 539 O O . THR A 1 69 ? 2.122 -5.039 -17.032 1.00 94.69 69 THR A O 1
ATOM 542 N N . ILE A 1 70 ? 3.450 -4.288 -15.392 1.00 95.62 70 ILE A N 1
ATOM 543 C CA . ILE A 1 70 ? 2.747 -4.957 -14.293 1.00 95.62 70 ILE A CA 1
ATOM 544 C C . ILE A 1 70 ? 1.317 -4.429 -14.176 1.00 95.62 70 ILE A C 1
ATOM 546 O O . ILE A 1 70 ? 0.370 -5.214 -14.133 1.00 95.62 70 ILE A O 1
ATOM 550 N N . VAL A 1 71 ? 1.137 -3.105 -14.191 1.00 95.62 71 VAL A N 1
ATOM 551 C CA . VAL A 1 71 ? -0.195 -2.493 -14.103 1.00 95.62 71 VAL A CA 1
ATOM 552 C C . VAL A 1 71 ? -1.063 -2.910 -15.290 1.00 95.62 71 VAL A C 1
ATOM 554 O O . VAL A 1 71 ? -2.210 -3.299 -15.083 1.00 95.62 71 VAL A O 1
ATOM 557 N N . SER A 1 72 ? -0.529 -2.897 -16.517 1.00 95.25 72 SER A N 1
ATOM 558 C CA . SER A 1 72 ? -1.277 -3.341 -17.701 1.00 95.25 72 SER A CA 1
ATOM 559 C C . SER A 1 72 ? -1.620 -4.836 -17.652 1.00 95.25 72 SER A C 1
ATOM 561 O O . SER A 1 72 ? -2.762 -5.204 -17.929 1.00 95.25 72 SER A O 1
ATOM 563 N N . SER A 1 73 ? -0.686 -5.696 -17.231 1.00 95.06 73 SER A N 1
ATOM 564 C CA . SER A 1 73 ? -0.922 -7.141 -17.094 1.00 95.06 73 SER A CA 1
ATOM 565 C C . SER A 1 73 ? -2.030 -7.466 -16.089 1.00 95.06 73 SER A C 1
ATOM 567 O O . SER A 1 73 ? -2.834 -8.361 -16.337 1.00 95.06 73 SER A O 1
ATOM 569 N N . HIS A 1 74 ? -2.103 -6.741 -14.968 1.00 96.31 74 HIS A N 1
ATOM 570 C CA . HIS A 1 74 ? -3.091 -7.011 -13.921 1.00 96.31 74 HIS A CA 1
ATOM 571 C C . HIS A 1 74 ? -4.420 -6.283 -14.131 1.00 96.31 74 HIS A C 1
ATOM 573 O O . HIS A 1 74 ? -5.484 -6.885 -14.005 1.00 96.31 74 HIS A O 1
ATOM 579 N N . LEU A 1 75 ? -4.397 -4.990 -14.453 1.00 96.12 75 LEU A N 1
ATOM 580 C CA . LEU A 1 75 ? -5.610 -4.171 -14.552 1.00 96.12 75 LEU A CA 1
ATOM 581 C C . LEU A 1 75 ? -6.176 -4.120 -15.976 1.00 96.12 75 LEU A C 1
ATOM 583 O O . LEU A 1 75 ? -7.338 -3.760 -16.148 1.00 96.12 75 LEU A O 1
ATOM 587 N N . GLY A 1 76 ? -5.414 -4.584 -16.966 1.00 94.94 76 GLY A N 1
ATOM 588 C CA . GLY A 1 76 ? -5.773 -4.584 -18.378 1.00 94.94 76 GLY A CA 1
ATOM 589 C C . GLY A 1 76 ? -5.288 -3.323 -19.091 1.00 94.94 76 GLY A C 1
ATOM 590 O O . GLY A 1 76 ? -5.312 -2.222 -18.537 1.00 94.94 76 GLY A O 1
ATOM 591 N N . GLN A 1 77 ? -4.896 -3.474 -20.359 1.00 93.94 77 GLN A N 1
ATOM 592 C CA . GLN A 1 77 ? -4.364 -2.380 -21.180 1.00 93.94 77 GLN A CA 1
ATOM 593 C C . GLN A 1 77 ? -5.316 -1.178 -21.252 1.00 93.94 77 GLN A C 1
ATOM 595 O O . GLN A 1 77 ? -4.876 -0.039 -21.143 1.00 93.94 77 GLN A O 1
ATOM 600 N N . HIS A 1 78 ? -6.622 -1.430 -21.381 1.00 93.31 78 HIS A N 1
ATOM 601 C CA . HIS A 1 78 ? -7.626 -0.370 -21.432 1.00 93.31 78 HIS A CA 1
ATOM 602 C C . HIS A 1 78 ? -7.672 0.450 -20.136 1.00 93.31 78 HIS A C 1
ATOM 604 O O . HIS A 1 78 ? -7.655 1.679 -20.183 1.00 93.31 78 HIS A O 1
ATOM 610 N N . TRP A 1 79 ? -7.668 -0.225 -18.979 1.00 93.81 79 TRP A N 1
ATOM 611 C CA . TRP A 1 79 ? -7.636 0.449 -17.683 1.00 93.81 79 TRP A CA 1
ATOM 612 C C . TRP A 1 79 ? -6.347 1.257 -17.532 1.00 93.81 79 TRP A C 1
ATOM 614 O O . TRP A 1 79 ? -6.402 2.417 -17.130 1.00 93.81 79 TRP A O 1
ATOM 624 N N . TYR A 1 80 ? -5.201 0.672 -17.898 1.00 93.12 80 TYR A N 1
ATOM 625 C CA . TYR A 1 80 ? -3.898 1.337 -17.854 1.00 93.12 80 TYR A CA 1
ATOM 626 C C . TYR A 1 80 ? -3.879 2.613 -18.704 1.00 93.12 80 TYR A C 1
ATOM 628 O O . TYR A 1 80 ? -3.464 3.668 -18.228 1.00 93.12 80 TYR A O 1
ATOM 636 N N . GLU A 1 81 ? -4.380 2.557 -19.936 1.00 90.69 81 GLU A N 1
ATOM 637 C CA . GLU A 1 81 ? -4.450 3.734 -20.802 1.00 90.69 81 GLU A CA 1
ATOM 638 C C . GLU A 1 81 ? -5.348 4.821 -20.203 1.00 90.69 81 GLU A C 1
ATOM 640 O O . GLU A 1 81 ? -4.941 5.975 -20.108 1.00 90.69 81 GLU A O 1
ATOM 645 N N . GLN A 1 82 ? -6.542 4.460 -19.734 1.00 88.50 82 GLN A N 1
ATOM 646 C CA . GLN A 1 82 ? -7.505 5.426 -19.198 1.00 88.50 82 GLN A CA 1
ATOM 647 C C . GLN A 1 82 ? -7.084 6.069 -17.878 1.00 88.50 82 GLN A C 1
ATOM 649 O O . GLN A 1 82 ? -7.356 7.246 -17.660 1.00 88.50 82 GLN A O 1
ATOM 654 N N . ASN A 1 83 ? -6.461 5.300 -16.987 1.00 88.19 83 ASN A N 1
ATOM 655 C CA . ASN A 1 83 ? -6.230 5.713 -15.604 1.00 88.19 83 ASN A CA 1
ATOM 656 C C . ASN A 1 83 ? -4.770 6.081 -15.339 1.00 88.19 83 ASN A C 1
ATOM 658 O O . ASN A 1 83 ? -4.483 6.878 -14.454 1.00 88.19 83 ASN A O 1
ATOM 662 N N . PHE A 1 84 ? -3.828 5.496 -16.077 1.00 83.94 84 PHE A N 1
ATOM 663 C CA . PHE A 1 84 ? -2.414 5.528 -15.714 1.00 83.94 84 PHE A CA 1
ATOM 664 C C . PHE A 1 84 ? -1.559 6.369 -16.666 1.00 83.94 84 PHE A C 1
ATOM 666 O O . PHE A 1 84 ? -0.589 6.992 -16.217 1.00 83.94 84 PHE A O 1
ATOM 673 N N . THR A 1 85 ? -1.893 6.408 -17.961 1.00 80.94 85 THR A N 1
ATOM 674 C CA . THR A 1 85 ? -1.143 7.186 -18.967 1.00 80.94 85 THR A CA 1
ATOM 675 C C . THR A 1 85 ? -1.788 8.518 -19.315 1.00 80.94 85 THR A C 1
ATOM 677 O O . THR A 1 85 ? -1.065 9.458 -19.650 1.00 80.94 85 THR A O 1
ATOM 680 N N . MET A 1 86 ? -3.120 8.626 -19.245 1.00 64.06 86 MET A N 1
ATOM 681 C CA . MET A 1 86 ? -3.810 9.858 -19.614 1.00 64.06 86 MET A CA 1
ATOM 682 C C . MET A 1 86 ? -3.359 11.028 -18.733 1.00 64.06 86 MET A C 1
ATOM 684 O O . MET A 1 86 ? -3.398 10.976 -17.508 1.00 64.06 86 MET A O 1
ATOM 688 N N . GLY A 1 87 ? -2.969 12.133 -19.379 1.00 62.59 87 GLY A N 1
ATOM 689 C CA . GLY A 1 87 ? -2.618 13.390 -18.709 1.00 62.59 87 GLY A CA 1
ATOM 690 C C . GLY A 1 87 ? -3.793 14.074 -17.998 1.00 62.59 87 GLY A C 1
ATOM 691 O O . GLY A 1 87 ? -3.587 15.115 -17.380 1.00 62.59 87 GLY A O 1
ATOM 692 N N . LYS A 1 88 ? -4.999 13.494 -18.085 1.00 65.00 88 LYS A N 1
ATOM 693 C CA . LYS A 1 88 ? -6.222 13.938 -17.418 1.00 65.00 88 LYS A CA 1
ATOM 694 C C . LYS A 1 88 ? -6.568 12.964 -16.303 1.00 65.00 88 LYS A C 1
ATOM 696 O O . LYS A 1 88 ? -6.766 11.781 -16.556 1.00 65.00 88 LYS A O 1
ATOM 701 N N . VAL A 1 89 ? -6.669 13.484 -15.086 1.00 69.50 89 VAL A N 1
ATOM 702 C CA . VAL A 1 89 ? -7.158 12.729 -13.931 1.00 69.50 89 VAL A CA 1
ATOM 703 C C . VAL A 1 89 ? -8.658 12.521 -14.092 1.00 69.50 89 VAL A C 1
ATOM 705 O O . VAL A 1 89 ? -9.402 13.485 -14.269 1.00 69.50 89 VAL A O 1
ATOM 708 N N . ASN A 1 90 ? -9.096 11.268 -14.043 1.00 82.50 90 ASN A N 1
ATOM 709 C CA . ASN A 1 90 ? -10.513 10.936 -13.949 1.00 82.50 90 ASN A CA 1
ATOM 710 C C . ASN A 1 90 ? -10.932 10.814 -12.477 1.00 82.50 90 ASN A C 1
ATOM 712 O O . ASN A 1 90 ? -10.097 10.822 -11.569 1.00 82.50 90 ASN A O 1
ATOM 716 N N . ASP A 1 91 ? -12.233 10.693 -12.233 1.00 83.19 91 ASP A N 1
ATOM 717 C CA . ASP A 1 91 ? -12.758 10.637 -10.868 1.00 83.19 91 ASP A CA 1
ATOM 718 C C . ASP A 1 91 ? -12.159 9.475 -10.078 1.00 83.19 91 ASP A C 1
ATOM 720 O O . ASP A 1 91 ? -11.722 9.697 -8.956 1.00 83.19 91 ASP A O 1
ATOM 724 N N . GLN A 1 92 ? -11.995 8.304 -10.700 1.00 85.44 92 GLN A N 1
ATOM 725 C CA . GLN A 1 92 ? -11.434 7.098 -10.082 1.00 85.44 92 GLN A CA 1
ATOM 726 C C . GLN A 1 92 ? -9.998 7.273 -9.565 1.00 85.44 92 GLN A C 1
ATOM 728 O O . GLN A 1 92 ? -9.626 6.710 -8.535 1.00 85.44 92 GLN A O 1
ATOM 733 N N . THR A 1 93 ? -9.170 8.045 -10.269 1.00 84.62 93 THR A N 1
ATOM 734 C CA . THR A 1 93 ? -7.747 8.244 -9.936 1.00 84.62 93 THR A CA 1
ATOM 735 C C . THR A 1 93 ? -7.484 9.505 -9.121 1.00 84.62 93 THR A C 1
ATOM 737 O O . THR A 1 93 ? -6.358 9.726 -8.655 1.00 84.62 93 THR A O 1
ATOM 740 N N . ARG A 1 94 ? -8.522 10.319 -8.901 1.00 82.94 94 ARG A N 1
ATOM 741 C CA . ARG A 1 94 ? -8.460 11.565 -8.136 1.00 82.94 94 ARG A CA 1
ATOM 742 C C . ARG A 1 94 ? -7.907 11.338 -6.727 1.00 82.94 94 ARG A C 1
ATOM 744 O O . ARG A 1 94 ? -8.251 10.375 -6.041 1.00 82.94 94 ARG A O 1
ATOM 751 N N . GLY A 1 95 ? -7.010 12.224 -6.298 1.00 79.69 95 GLY A N 1
ATOM 752 C CA . GLY A 1 95 ? -6.340 12.121 -4.996 1.00 79.69 95 GLY A CA 1
ATOM 753 C C . GLY A 1 95 ? -5.334 10.967 -4.895 1.00 79.69 95 GLY A C 1
ATOM 754 O O . GLY A 1 95 ? -4.750 10.766 -3.830 1.00 79.69 95 GLY A O 1
ATOM 755 N N . TYR A 1 96 ? -5.107 10.214 -5.981 1.00 87.50 96 TYR A N 1
ATOM 756 C CA . TYR A 1 96 ? -4.028 9.234 -6.092 1.00 87.50 96 TYR A CA 1
ATOM 757 C C . TYR A 1 96 ? -2.984 9.655 -7.133 1.00 87.50 96 TYR A C 1
ATOM 759 O O . TYR A 1 96 ? -1.817 9.823 -6.779 1.00 87.50 96 TYR A O 1
ATOM 767 N N . LEU A 1 97 ? -3.398 9.877 -8.384 1.00 88.25 97 LEU A N 1
ATOM 768 C CA . LEU A 1 97 ? -2.533 10.335 -9.476 1.00 88.25 97 LEU A CA 1
ATOM 769 C C . LEU A 1 97 ? -2.805 11.812 -9.776 1.00 88.25 97 LEU A C 1
ATOM 771 O O . LEU A 1 97 ? -3.961 12.234 -9.782 1.00 88.25 97 LEU A O 1
ATOM 775 N N . TYR A 1 98 ? -1.754 12.593 -10.041 1.00 83.00 98 TYR A N 1
ATOM 776 C CA . TYR A 1 98 ? -1.868 14.021 -10.356 1.00 83.00 98 TYR A CA 1
ATOM 777 C C . TYR A 1 98 ? -1.538 14.275 -11.835 1.00 83.00 98 TYR A C 1
ATOM 779 O O . TYR A 1 98 ? -0.654 13.610 -12.389 1.00 83.00 98 TYR A O 1
ATOM 787 N N . PRO A 1 99 ? -2.220 15.229 -12.501 1.00 73.00 99 PRO A N 1
ATOM 788 C CA . PRO A 1 99 ? -1.997 15.492 -13.914 1.00 73.00 99 PRO A CA 1
ATOM 789 C C . PRO A 1 99 ? -0.629 16.149 -14.108 1.00 73.00 99 PRO A C 1
ATOM 791 O O . PRO A 1 99 ? -0.312 17.177 -13.510 1.00 73.00 99 PRO A O 1
ATOM 794 N N . THR A 1 100 ? 0.198 15.561 -14.968 1.00 65.38 100 THR A N 1
ATOM 795 C CA . THR A 1 100 ? 1.567 16.029 -15.227 1.00 65.38 100 THR A CA 1
ATOM 796 C C . THR A 1 100 ? 1.642 17.100 -16.320 1.00 65.38 100 THR A C 1
ATOM 798 O O . THR A 1 100 ? 2.634 17.827 -16.389 1.00 65.38 100 THR A O 1
ATOM 801 N N . HIS A 1 101 ? 0.630 17.218 -17.185 1.00 55.94 101 HIS A N 1
ATOM 802 C CA . HIS A 1 101 ? 0.711 18.026 -18.413 1.00 55.94 101 HIS A CA 1
ATOM 803 C C . HIS A 1 101 ? -0.067 19.351 -18.381 1.00 55.94 101 HIS A C 1
ATOM 805 O O . HIS A 1 101 ? 0.207 20.213 -19.208 1.00 55.94 101 HIS A O 1
ATOM 811 N N . GLU A 1 102 ? -0.998 19.552 -17.444 1.00 49.88 102 GLU A N 1
ATOM 812 C CA . GLU A 1 102 ? -1.936 20.693 -17.494 1.00 49.88 102 GLU A CA 1
ATOM 813 C C . GLU A 1 102 ? -1.501 21.923 -16.685 1.00 49.88 102 GLU A C 1
ATOM 815 O O . GLU A 1 102 ? -2.172 22.951 -16.710 1.00 49.88 102 GLU A O 1
ATOM 820 N N . LEU A 1 103 ? -0.364 21.865 -15.990 1.00 50.84 103 LEU A N 1
ATOM 821 C CA . LEU A 1 103 ? 0.099 22.968 -15.154 1.00 50.84 103 LEU A CA 1
ATOM 822 C C . LEU A 1 103 ? 1.580 23.261 -15.456 1.00 50.84 103 LEU A C 1
ATOM 824 O O . LEU A 1 103 ? 2.458 22.568 -14.937 1.00 50.84 103 LEU A O 1
ATOM 828 N N . PRO A 1 104 ? 1.886 24.271 -16.300 1.00 48.31 104 PRO A N 1
ATOM 829 C CA . PRO A 1 104 ? 3.253 24.586 -16.740 1.00 48.31 104 PRO A CA 1
ATOM 830 C C . PRO A 1 104 ? 4.220 24.969 -15.605 1.00 48.31 104 PRO A C 1
ATOM 832 O O . PRO A 1 104 ? 5.426 24.966 -15.820 1.00 48.31 104 PRO A O 1
ATOM 835 N N . ASN A 1 105 ? 3.704 25.200 -14.393 1.00 50.19 105 ASN A N 1
ATOM 836 C CA . ASN A 1 105 ? 4.471 25.472 -13.175 1.00 50.19 105 ASN A CA 1
ATOM 837 C C . ASN A 1 105 ? 4.209 24.449 -12.053 1.00 50.19 105 ASN A C 1
ATOM 839 O O . ASN A 1 105 ? 4.499 24.745 -10.895 1.00 50.19 105 ASN A O 1
ATOM 843 N N . VAL A 1 106 ? 3.622 23.276 -12.344 1.00 54.91 106 VAL A N 1
ATOM 844 C CA . VAL A 1 106 ? 3.465 22.254 -11.301 1.00 54.91 106 VAL A CA 1
ATOM 845 C C . VAL A 1 106 ? 4.825 21.764 -10.843 1.00 54.91 106 VAL A C 1
ATOM 847 O O . VAL A 1 106 ? 5.631 21.244 -11.624 1.00 54.91 106 VAL A O 1
ATOM 850 N N . ASP A 1 107 ? 4.981 21.958 -9.539 1.00 71.88 107 ASP A N 1
ATOM 851 C CA . ASP A 1 107 ? 6.038 21.537 -8.652 1.00 71.88 107 ASP A CA 1
ATOM 852 C C . ASP A 1 107 ? 6.589 20.167 -9.063 1.00 71.88 107 ASP A C 1
ATOM 854 O O . ASP A 1 107 ? 5.851 19.179 -9.164 1.00 71.88 107 ASP A O 1
ATOM 858 N N . GLN A 1 108 ? 7.901 20.114 -9.315 1.00 76.62 108 GLN A N 1
ATOM 859 C CA . GLN A 1 108 ? 8.669 18.881 -9.523 1.00 76.62 108 GLN A CA 1
ATOM 860 C C . GLN A 1 108 ? 8.272 17.807 -8.497 1.00 76.62 108 GLN A C 1
ATOM 862 O O . GLN A 1 108 ? 8.211 16.622 -8.824 1.00 76.62 108 GLN A O 1
ATOM 867 N N . TYR A 1 109 ? 7.894 18.252 -7.300 1.00 80.06 109 TYR A N 1
ATOM 868 C CA . TYR A 1 109 ? 7.248 17.478 -6.261 1.00 80.06 109 TYR A CA 1
ATOM 869 C C . TYR A 1 109 ? 6.102 16.560 -6.719 1.00 80.06 109 TYR A C 1
ATOM 871 O O . TYR A 1 109 ? 6.186 15.347 -6.536 1.00 80.06 109 TYR A O 1
ATOM 879 N N . LEU A 1 110 ? 5.031 17.097 -7.319 1.00 82.75 110 LEU A N 1
ATOM 880 C CA . LEU A 1 110 ? 3.829 16.313 -7.642 1.00 82.75 110 LEU A CA 1
ATOM 881 C C . LEU A 1 110 ? 4.112 15.260 -8.715 1.00 82.75 110 LEU A C 1
ATOM 883 O O . LEU A 1 110 ? 3.479 14.202 -8.728 1.00 82.75 110 LEU A O 1
ATOM 887 N N . ARG A 1 111 ? 5.087 15.518 -9.595 1.00 82.88 111 ARG A N 1
ATOM 888 C CA . ARG A 1 111 ? 5.557 14.533 -10.580 1.00 82.88 111 ARG A CA 1
ATOM 889 C C . ARG A 1 111 ? 6.260 13.377 -9.882 1.00 82.88 111 ARG A C 1
ATOM 891 O O . ARG A 1 111 ? 5.905 12.227 -10.131 1.00 82.88 111 ARG A O 1
ATOM 898 N N . THR A 1 112 ? 7.193 13.681 -8.981 1.00 84.75 112 THR A N 1
ATOM 899 C CA . THR A 1 112 ? 7.890 12.672 -8.172 1.00 84.75 112 THR A CA 1
ATOM 900 C C . THR A 1 112 ? 6.899 11.872 -7.328 1.00 84.75 112 THR A C 1
ATOM 902 O O . THR A 1 112 ? 6.962 10.647 -7.310 1.00 84.75 112 THR A O 1
ATOM 905 N N . TYR A 1 113 ? 5.919 12.539 -6.713 1.00 86.25 113 TYR A N 1
ATOM 906 C CA . TYR A 1 113 ? 4.887 11.896 -5.899 1.00 86.25 113 TYR A CA 1
ATOM 907 C C . TYR A 1 113 ? 3.949 11.000 -6.710 1.00 86.25 113 TYR A C 1
ATOM 909 O O . TYR A 1 113 ? 3.668 9.871 -6.308 1.00 86.25 113 TYR A O 1
ATOM 917 N N . THR A 1 114 ? 3.540 11.448 -7.898 1.00 88.38 114 THR A N 1
ATOM 918 C CA . THR A 1 114 ? 2.770 10.616 -8.834 1.00 88.38 114 THR A CA 1
ATOM 919 C C . THR A 1 114 ? 3.573 9.396 -9.274 1.00 88.38 114 THR A C 1
ATOM 921 O O . THR A 1 114 ? 3.037 8.292 -9.270 1.00 88.38 114 THR A O 1
ATOM 924 N N . SER A 1 115 ? 4.846 9.576 -9.641 1.00 88.38 115 SER A N 1
ATOM 925 C CA . SER A 1 115 ? 5.713 8.474 -10.072 1.00 88.38 115 SER A CA 1
ATOM 926 C C . SER A 1 115 ? 5.896 7.438 -8.961 1.00 88.38 115 SER A C 1
ATOM 928 O O . SER A 1 115 ? 5.645 6.255 -9.166 1.00 88.38 115 SER A O 1
ATOM 930 N N . HIS A 1 116 ? 6.181 7.896 -7.742 1.00 89.19 116 HIS A N 1
ATOM 931 C CA . HIS A 1 116 ? 6.285 7.027 -6.575 1.00 89.19 116 HIS A CA 1
ATOM 932 C C . HIS A 1 116 ? 5.004 6.219 -6.331 1.00 89.19 116 HIS A C 1
ATOM 934 O O . HIS A 1 116 ? 5.067 5.003 -6.196 1.00 89.19 116 HIS A O 1
ATOM 940 N N . ARG A 1 117 ? 3.822 6.852 -6.345 1.00 91.44 117 ARG A N 1
ATOM 941 C CA . ARG A 1 117 ? 2.543 6.138 -6.175 1.00 91.44 117 ARG A CA 1
ATOM 942 C C . ARG A 1 117 ? 2.285 5.120 -7.289 1.00 91.44 117 ARG A C 1
ATOM 944 O O . ARG A 1 117 ? 1.757 4.045 -7.031 1.00 91.44 117 ARG A O 1
ATOM 951 N N . LYS A 1 118 ? 2.683 5.432 -8.523 1.00 93.06 118 LYS A N 1
ATOM 952 C CA . LYS A 1 118 ? 2.620 4.499 -9.655 1.00 93.06 118 LYS A CA 1
ATOM 953 C C . LYS A 1 118 ? 3.494 3.266 -9.418 1.00 93.06 118 LYS A C 1
ATOM 955 O O . LYS A 1 118 ? 3.011 2.149 -9.601 1.00 93.06 118 LYS A O 1
ATOM 960 N N . HIS A 1 119 ? 4.739 3.473 -8.993 1.00 92.38 119 HIS A N 1
ATOM 961 C CA . HIS A 1 119 ? 5.678 2.396 -8.671 1.00 92.38 119 HIS A CA 1
ATOM 962 C C . HIS A 1 119 ? 5.171 1.551 -7.502 1.00 92.38 119 HIS A C 1
ATOM 964 O O . HIS A 1 119 ? 5.142 0.329 -7.607 1.00 92.38 119 HIS A O 1
ATOM 970 N N . GLU A 1 120 ? 4.680 2.188 -6.437 1.00 91.56 120 GLU A N 1
ATOM 971 C CA . GLU A 1 120 ? 4.108 1.492 -5.282 1.00 91.56 120 GLU A CA 1
ATOM 972 C C . GLU A 1 120 ? 2.896 0.646 -5.676 1.00 91.56 120 GLU A C 1
ATOM 974 O O . GLU A 1 120 ? 2.853 -0.530 -5.329 1.00 91.56 120 GLU A O 1
ATOM 979 N N . LEU A 1 121 ? 1.954 1.172 -6.468 1.00 94.62 121 LEU A N 1
ATOM 980 C CA . LEU A 1 121 ? 0.821 0.377 -6.948 1.00 94.62 121 LEU A CA 1
ATOM 981 C C . LEU A 1 121 ? 1.289 -0.861 -7.722 1.00 94.62 121 LEU A C 1
ATOM 983 O O . LEU A 1 121 ? 0.825 -1.966 -7.445 1.00 94.62 121 LEU A O 1
ATOM 987 N N . ALA A 1 122 ? 2.215 -0.698 -8.672 1.00 94.94 122 ALA A N 1
ATOM 988 C CA . ALA A 1 122 ? 2.756 -1.825 -9.428 1.00 94.94 122 ALA A CA 1
ATOM 989 C C . ALA A 1 122 ? 3.435 -2.846 -8.510 1.00 94.94 122 ALA A C 1
ATOM 991 O O . ALA A 1 122 ? 3.175 -4.045 -8.624 1.00 94.94 122 ALA A O 1
ATOM 992 N N . ARG A 1 123 ? 4.242 -2.374 -7.558 1.00 91.88 123 ARG A N 1
ATOM 993 C CA . ARG A 1 123 ? 4.889 -3.218 -6.558 1.00 91.88 123 ARG A CA 1
ATOM 994 C C . ARG A 1 123 ? 3.856 -4.034 -5.785 1.00 91.88 123 ARG A C 1
ATOM 996 O O . ARG A 1 123 ? 3.965 -5.254 -5.752 1.00 91.88 123 ARG A O 1
ATOM 1003 N N . ARG A 1 124 ? 2.800 -3.409 -5.255 1.00 93.62 124 ARG A N 1
ATOM 1004 C CA . ARG A 1 124 ? 1.733 -4.112 -4.521 1.00 93.62 124 ARG A CA 1
ATOM 1005 C C . ARG A 1 124 ? 0.995 -5.140 -5.366 1.00 93.62 124 ARG A C 1
ATOM 1007 O O . ARG A 1 124 ? 0.786 -6.259 -4.904 1.00 93.62 124 ARG A O 1
ATOM 1014 N N . LEU A 1 125 ? 0.636 -4.787 -6.599 1.00 95.69 125 LEU 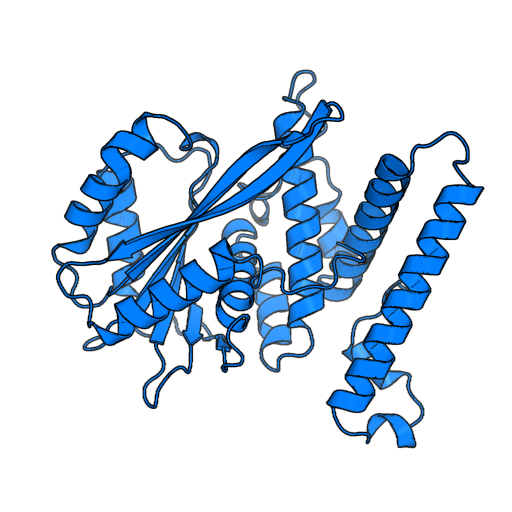A N 1
ATOM 1015 C CA . LEU A 1 125 ? -0.004 -5.720 -7.528 1.00 95.69 125 LEU A CA 1
ATOM 1016 C C . LEU A 1 125 ? 0.887 -6.940 -7.773 1.00 95.69 125 LEU A C 1
ATOM 1018 O O . LEU A 1 125 ? 0.413 -8.068 -7.711 1.00 95.69 125 LEU A O 1
ATOM 1022 N N . HIS A 1 126 ? 2.184 -6.723 -7.980 1.00 93.88 126 HIS A N 1
ATOM 1023 C CA . HIS A 1 126 ? 3.127 -7.811 -8.190 1.00 93.88 126 HIS A CA 1
ATOM 1024 C C . HIS A 1 126 ? 3.310 -8.684 -6.941 1.00 93.88 126 HIS A C 1
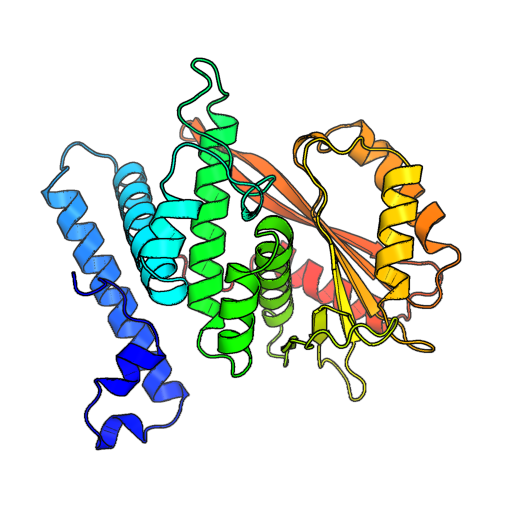ATOM 1026 O O . HIS A 1 126 ? 3.363 -9.905 -7.050 1.00 93.88 126 HIS A O 1
ATOM 1032 N N . GLN A 1 127 ? 3.404 -8.092 -5.754 1.00 90.62 127 GLN A N 1
ATOM 1033 C CA . GLN A 1 127 ? 3.652 -8.838 -4.519 1.00 90.62 127 GLN A CA 1
ATOM 1034 C C . GLN A 1 127 ? 2.460 -9.669 -4.062 1.00 90.62 127 GLN A C 1
ATOM 1036 O O . GLN A 1 127 ? 2.630 -10.772 -3.553 1.00 90.62 127 GLN A O 1
ATOM 1041 N N . LEU A 1 128 ? 1.254 -9.132 -4.229 1.00 93.62 128 LEU A N 1
ATOM 1042 C CA . LEU A 1 128 ? 0.044 -9.741 -3.692 1.00 93.62 128 LEU A CA 1
ATOM 1043 C C . LEU A 1 128 ? -0.599 -10.736 -4.670 1.00 93.62 128 LEU A C 1
ATOM 1045 O O . LEU A 1 128 ? -1.599 -11.363 -4.333 1.00 93.62 128 LEU A O 1
ATOM 1049 N N . GLN A 1 129 ? -0.028 -10.924 -5.865 1.00 95.38 129 GLN A N 1
ATOM 1050 C CA . GLN A 1 129 ? -0.671 -11.688 -6.937 1.00 95.38 129 GLN A CA 1
ATOM 1051 C C . GLN A 1 129 ? -0.861 -13.184 -6.679 1.00 95.38 129 GLN A C 1
ATOM 1053 O O . GLN A 1 129 ? -1.612 -13.835 -7.402 1.00 95.38 129 GLN A O 1
ATOM 1058 N N . THR A 1 130 ? -0.161 -13.738 -5.693 1.00 93.62 130 THR A N 1
ATOM 1059 C CA . THR A 1 130 ? -0.221 -15.162 -5.349 1.00 93.62 130 THR A CA 1
ATOM 1060 C C . THR A 1 130 ? -1.244 -15.477 -4.263 1.00 93.62 130 THR A C 1
ATOM 1062 O O . THR A 1 130 ? -1.415 -16.643 -3.930 1.00 93.62 130 THR A O 1
ATOM 1065 N N . PHE A 1 131 ? -1.890 -14.467 -3.675 1.00 93.31 131 PHE A N 1
ATOM 1066 C CA . PHE A 1 131 ? -2.887 -14.681 -2.629 1.00 93.31 131 PHE A CA 1
ATOM 1067 C C . PHE A 1 131 ? -4.252 -15.007 -3.239 1.00 93.31 131 PHE A C 1
ATOM 1069 O O . PHE A 1 131 ? -4.675 -14.367 -4.202 1.00 93.31 131 PHE A O 1
ATOM 1076 N N . ASP A 1 132 ? -4.977 -15.950 -2.634 1.00 93.88 132 ASP A N 1
ATOM 1077 C CA . ASP A 1 132 ? -6.269 -16.440 -3.142 1.00 93.88 132 ASP A CA 1
ATOM 1078 C C . ASP A 1 132 ? -7.314 -15.328 -3.325 1.00 93.88 132 ASP A C 1
ATOM 1080 O O . ASP A 1 132 ? -8.155 -15.385 -4.221 1.00 93.88 132 ASP A O 1
ATOM 1084 N N . TRP A 1 133 ? -7.255 -14.282 -2.497 1.00 95.19 133 TRP A N 1
ATOM 1085 C CA . TRP A 1 133 ? -8.168 -13.141 -2.567 1.00 95.19 133 TRP A CA 1
ATOM 1086 C C . TRP A 1 133 ? -7.787 -12.103 -3.635 1.00 95.19 133 TRP A C 1
ATOM 1088 O O . TRP A 1 133 ? -8.578 -11.200 -3.924 1.00 95.19 133 TRP A O 1
ATOM 1098 N N . PHE A 1 134 ? -6.606 -12.202 -4.251 1.00 96.06 134 PHE A N 1
ATOM 1099 C CA . PHE A 1 134 ? -6.098 -11.206 -5.195 1.00 96.06 134 PHE A CA 1
ATOM 1100 C C . PHE A 1 134 ? -6.988 -10.961 -6.427 1.00 96.06 134 PHE A C 1
ATOM 1102 O O . PHE A 1 134 ? -7.148 -9.798 -6.802 1.00 96.06 134 PHE A O 1
ATOM 1109 N N . PRO A 1 135 ? -7.638 -11.966 -7.047 1.00 95.44 135 PRO A N 1
ATOM 1110 C CA . PRO A 1 135 ? -8.564 -11.712 -8.152 1.00 95.44 135 PRO A CA 1
ATOM 1111 C C . PRO A 1 135 ? -9.695 -10.741 -7.782 1.00 95.44 135 PRO A C 1
ATOM 1113 O O . PRO A 1 135 ? -10.030 -9.858 -8.570 1.00 95.44 135 PRO A O 1
ATOM 1116 N N . SER A 1 136 ? -10.237 -10.852 -6.564 1.00 93.62 136 SER A N 1
ATOM 1117 C CA . SER A 1 136 ? -11.272 -9.932 -6.067 1.00 93.62 136 SER A CA 1
ATOM 1118 C C . SER A 1 136 ? -10.720 -8.520 -5.843 1.00 93.62 136 SER A C 1
ATOM 1120 O O . SER A 1 136 ? -11.366 -7.533 -6.185 1.00 93.62 136 SER A O 1
ATOM 1122 N N . THR A 1 137 ? -9.479 -8.422 -5.365 1.00 94.81 137 THR A N 1
ATOM 1123 C CA . THR A 1 137 ? -8.751 -7.160 -5.212 1.00 94.81 137 THR A CA 1
ATOM 1124 C C . THR A 1 137 ? -8.541 -6.447 -6.543 1.00 94.81 137 THR A C 1
ATOM 1126 O O . THR A 1 137 ? -8.710 -5.234 -6.612 1.00 94.81 137 THR A O 1
ATOM 1129 N N . ILE A 1 138 ? -8.199 -7.172 -7.611 1.00 96.88 138 ILE A N 1
ATOM 1130 C CA . ILE A 1 138 ? -8.064 -6.587 -8.951 1.00 96.88 138 ILE A CA 1
ATOM 1131 C C . ILE A 1 138 ? -9.376 -5.950 -9.401 1.00 96.88 138 ILE A C 1
ATOM 1133 O O . ILE A 1 138 ? -9.371 -4.825 -9.902 1.00 96.88 138 ILE A O 1
ATOM 1137 N N . GLU A 1 139 ? -10.496 -6.640 -9.196 1.00 95.31 139 GLU A N 1
ATOM 1138 C CA . GLU A 1 139 ? -11.803 -6.098 -9.557 1.00 95.31 139 GLU A CA 1
ATOM 1139 C C . GLU A 1 139 ? -12.177 -4.884 -8.703 1.00 95.31 139 GLU A C 1
ATOM 1141 O O . GLU A 1 139 ? -12.649 -3.875 -9.225 1.00 95.31 139 GLU A O 1
ATOM 1146 N N . HIS A 1 140 ? -11.872 -4.928 -7.407 1.00 94.50 140 HIS A N 1
ATOM 1147 C CA . HIS A 1 140 ? -12.054 -3.787 -6.519 1.00 94.50 140 HIS A CA 1
ATOM 1148 C C . HIS A 1 140 ? -11.236 -2.569 -6.988 1.00 94.50 140 HIS A C 1
ATOM 1150 O O . HIS A 1 140 ? -11.799 -1.501 -7.201 1.00 94.50 140 HIS A O 1
ATOM 1156 N N . VAL A 1 141 ? -9.938 -2.727 -7.272 1.00 95.56 141 VAL A N 1
ATOM 1157 C CA . VAL A 1 141 ? -9.079 -1.639 -7.787 1.00 95.56 141 VAL A CA 1
ATOM 1158 C C . VAL A 1 141 ? -9.626 -1.048 -9.094 1.00 95.56 141 VAL A C 1
ATOM 1160 O O . VAL A 1 141 ? -9.533 0.162 -9.316 1.00 95.56 141 VAL A O 1
ATOM 1163 N N . ARG A 1 142 ? -10.213 -1.878 -9.966 1.00 94.94 142 ARG A N 1
ATOM 1164 C CA . ARG A 1 142 ? -10.807 -1.424 -11.232 1.00 94.94 142 ARG A CA 1
ATOM 1165 C C . ARG A 1 142 ? -12.097 -0.636 -11.062 1.00 94.94 142 ARG A C 1
ATOM 1167 O O . ARG A 1 142 ? -12.406 0.156 -11.950 1.00 94.94 142 ARG A O 1
ATOM 1174 N N . THR A 1 143 ? -12.835 -0.839 -9.979 1.00 93.19 143 THR A N 1
ATOM 1175 C CA . THR A 1 143 ? -14.205 -0.325 -9.829 1.00 93.19 143 THR A CA 1
ATOM 1176 C C . THR A 1 143 ? -14.346 0.746 -8.752 1.00 93.19 143 THR A C 1
ATOM 1178 O O . THR A 1 143 ? -15.319 1.500 -8.780 1.00 93.19 143 THR A O 1
ATOM 1181 N N . THR A 1 144 ? -13.383 0.869 -7.837 1.00 92.62 144 THR A N 1
ATOM 1182 C CA . THR A 1 144 ? -13.432 1.826 -6.725 1.00 92.62 144 THR A CA 1
ATOM 1183 C C . THR A 1 144 ? -12.402 2.943 -6.859 1.00 92.62 144 THR A C 1
ATOM 1185 O O . THR A 1 144 ? -11.573 2.971 -7.773 1.00 92.62 144 THR A O 1
ATOM 1188 N N . GLN A 1 145 ? -12.470 3.911 -5.939 1.00 93.81 145 GLN A N 1
ATOM 1189 C CA . GLN A 1 145 ? -11.516 5.011 -5.874 1.00 93.81 145 GLN A CA 1
ATOM 1190 C C . GLN A 1 145 ? -10.102 4.471 -5.627 1.00 93.81 145 GLN A C 1
ATOM 1192 O O . GLN A 1 145 ? -9.808 3.947 -4.549 1.00 93.81 145 GLN A O 1
ATOM 1197 N N . LEU A 1 146 ? -9.194 4.694 -6.581 1.00 94.31 146 LEU A N 1
ATOM 1198 C CA . LEU A 1 146 ? -7.840 4.135 -6.563 1.00 94.31 146 LEU A CA 1
ATOM 1199 C C . LEU A 1 146 ? -7.066 4.518 -5.298 1.00 94.31 146 LEU A C 1
ATOM 1201 O O . LEU A 1 146 ? -6.271 3.737 -4.792 1.00 94.31 146 LEU A O 1
ATOM 1205 N N . SER A 1 147 ? -7.322 5.712 -4.760 1.00 93.56 147 SER A N 1
ATOM 1206 C CA . SER A 1 147 ? -6.700 6.187 -3.524 1.00 93.56 147 SER A CA 1
ATOM 1207 C C . SER A 1 147 ? -6.971 5.275 -2.323 1.00 93.56 147 SER A C 1
ATOM 1209 O O . SER A 1 147 ? -6.053 5.014 -1.548 1.00 93.56 147 SER A O 1
ATOM 1211 N N . GLY A 1 148 ? -8.211 4.799 -2.167 1.00 95.25 148 GLY A N 1
ATOM 1212 C CA . GLY A 1 148 ? -8.596 3.864 -1.107 1.00 95.25 148 GLY A CA 1
ATOM 1213 C C . GLY A 1 148 ? -8.054 2.466 -1.382 1.00 95.25 148 GLY A C 1
ATOM 1214 O O . GLY A 1 148 ? -7.258 1.961 -0.595 1.00 95.25 148 GLY A O 1
ATOM 1215 N N . ALA A 1 149 ? -8.372 1.923 -2.560 1.00 96.38 149 ALA A N 1
ATOM 1216 C CA . ALA A 1 149 ? -7.976 0.574 -2.957 1.00 96.38 149 ALA A CA 1
ATOM 1217 C C . ALA A 1 149 ? -6.455 0.356 -2.911 1.00 96.38 149 ALA A C 1
ATOM 1219 O O . ALA A 1 149 ? -5.977 -0.656 -2.409 1.00 96.38 149 ALA A O 1
ATOM 1220 N N . ALA A 1 150 ? -5.661 1.318 -3.392 1.00 95.81 150 ALA A N 1
ATOM 1221 C CA . ALA A 1 150 ? -4.205 1.217 -3.333 1.00 95.81 150 ALA A CA 1
ATOM 1222 C C . ALA A 1 150 ? -3.677 1.272 -1.892 1.00 95.81 150 ALA A C 1
ATOM 1224 O O . ALA A 1 150 ? -2.707 0.591 -1.568 1.00 95.81 150 ALA A O 1
ATOM 1225 N N . PHE A 1 151 ? -4.316 2.051 -1.013 1.00 96.44 151 PHE A N 1
ATOM 1226 C CA . PHE A 1 151 ? -3.911 2.104 0.388 1.00 96.44 151 PHE A CA 1
ATOM 1227 C C . PHE A 1 151 ? -4.272 0.822 1.143 1.00 96.44 151 PHE A C 1
ATOM 1229 O O . PHE A 1 151 ? -3.483 0.376 1.968 1.00 96.44 151 PHE A O 1
ATOM 1236 N N . GLU A 1 152 ? -5.390 0.167 0.829 1.00 97.50 152 GLU A N 1
ATOM 1237 C CA . GLU A 1 152 ? -5.684 -1.175 1.353 1.00 97.50 152 GLU A CA 1
ATOM 1238 C C . GLU A 1 152 ? -4.577 -2.178 0.998 1.00 97.50 152 GLU A C 1
ATOM 1240 O O . GLU A 1 152 ? -4.170 -2.974 1.844 1.00 97.50 152 GLU A O 1
ATOM 1245 N N . LEU A 1 153 ? -4.031 -2.110 -0.223 1.00 96.56 153 LEU A N 1
ATOM 1246 C CA . LEU A 1 153 ? -2.905 -2.958 -0.625 1.00 96.56 153 LEU A CA 1
ATOM 1247 C C . LEU A 1 153 ? -1.619 -2.647 0.144 1.00 96.56 153 LEU A C 1
ATOM 1249 O O . LEU A 1 153 ? -0.864 -3.562 0.493 1.00 96.56 153 LEU A O 1
ATOM 1253 N N . ASP A 1 154 ? -1.375 -1.366 0.420 1.00 94.81 154 ASP A N 1
ATOM 1254 C CA . ASP A 1 154 ? -0.266 -0.942 1.270 1.00 94.81 154 ASP A CA 1
ATOM 1255 C C . ASP A 1 154 ? -0.410 -1.502 2.688 1.00 94.81 154 ASP A C 1
ATOM 1257 O O . ASP A 1 154 ? 0.559 -2.023 3.240 1.00 94.81 154 ASP A O 1
ATOM 1261 N N . VAL A 1 155 ? -1.619 -1.453 3.255 1.00 96.44 155 VAL A N 1
ATOM 1262 C CA . VAL A 1 155 ? -1.924 -2.015 4.577 1.00 96.44 155 VAL A CA 1
ATOM 1263 C C . VAL A 1 155 ? -1.753 -3.532 4.576 1.00 96.44 155 VAL A C 1
ATOM 1265 O O . VAL A 1 155 ? -1.088 -4.062 5.464 1.00 96.44 155 VAL A O 1
ATOM 1268 N N . ALA A 1 156 ? -2.277 -4.237 3.570 1.00 95.44 156 ALA A N 1
ATOM 1269 C CA . ALA A 1 156 ? -2.113 -5.684 3.457 1.00 95.44 156 ALA A CA 1
ATOM 1270 C C . ALA A 1 156 ? -0.629 -6.075 3.430 1.00 95.44 156 ALA A C 1
ATOM 1272 O O . ALA A 1 156 ? -0.204 -6.942 4.191 1.00 95.44 156 ALA A O 1
ATOM 1273 N N . THR A 1 157 ? 0.182 -5.381 2.627 1.00 91.44 157 THR A N 1
ATOM 1274 C CA . THR A 1 157 ? 1.620 -5.674 2.541 1.00 91.44 157 THR A CA 1
ATOM 1275 C C . THR A 1 157 ? 2.357 -5.339 3.834 1.00 91.44 157 THR A C 1
ATOM 1277 O O . THR A 1 157 ? 3.232 -6.092 4.254 1.00 91.44 157 THR A O 1
ATOM 1280 N N . TYR A 1 158 ? 1.986 -4.240 4.493 1.00 92.44 158 TYR A N 1
ATOM 1281 C CA . TYR A 1 158 ? 2.540 -3.872 5.792 1.00 92.44 158 TYR A CA 1
ATOM 1282 C C . TYR A 1 158 ? 2.265 -4.949 6.854 1.00 92.44 158 TYR A C 1
ATOM 1284 O O . TYR A 1 158 ? 3.172 -5.344 7.585 1.00 92.44 158 TYR A O 1
ATOM 1292 N N . LEU A 1 159 ? 1.037 -5.478 6.901 1.00 93.38 159 LEU A N 1
ATOM 1293 C CA . LEU A 1 159 ? 0.645 -6.533 7.841 1.00 93.38 159 LEU A CA 1
ATOM 1294 C C . LEU A 1 159 ? 1.369 -7.860 7.578 1.00 93.38 159 LEU A C 1
ATOM 1296 O O . LEU A 1 159 ? 1.758 -8.546 8.524 1.00 93.38 159 LEU A O 1
ATOM 1300 N N . MET A 1 160 ? 1.587 -8.200 6.307 1.00 89.94 160 MET A N 1
ATOM 1301 C CA . MET A 1 160 ? 2.269 -9.433 5.896 1.00 89.94 160 MET A CA 1
ATOM 1302 C C . MET A 1 160 ? 3.760 -9.470 6.225 1.00 89.94 160 MET A C 1
ATOM 1304 O O . MET A 1 160 ? 4.410 -10.491 6.013 1.00 89.94 160 MET A O 1
ATOM 1308 N N . ALA A 1 161 ? 4.335 -8.376 6.720 1.00 85.06 161 ALA A N 1
ATOM 1309 C CA . ALA A 1 161 ? 5.723 -8.399 7.154 1.00 85.06 161 ALA A CA 1
ATOM 1310 C C . ALA A 1 161 ? 5.942 -9.244 8.409 1.00 85.06 161 ALA A C 1
ATOM 1312 O O . ALA A 1 161 ? 7.062 -9.649 8.720 1.00 85.06 161 ALA A O 1
ATOM 1313 N N . LEU A 1 162 ? 4.855 -9.547 9.114 1.00 84.06 162 LEU A N 1
ATOM 1314 C CA . LEU A 1 162 ? 4.794 -10.710 9.973 1.00 84.06 162 LEU A CA 1
ATOM 1315 C C . LEU A 1 162 ? 4.339 -11.907 9.124 1.00 84.06 162 LEU A C 1
ATOM 1317 O O . LEU A 1 162 ? 3.382 -11.749 8.368 1.00 84.06 162 LEU A O 1
ATOM 1321 N N . PRO A 1 163 ? 4.955 -13.099 9.264 1.00 82.50 163 PRO A N 1
ATOM 1322 C CA . PRO A 1 163 ? 4.608 -14.310 8.510 1.00 82.50 163 PRO A CA 1
ATOM 1323 C C . PRO A 1 163 ? 3.269 -14.898 8.992 1.00 82.50 163 PRO A C 1
ATOM 1325 O O . PRO A 1 163 ? 3.189 -16.010 9.511 1.00 82.50 163 PRO A O 1
ATOM 1328 N N . LEU A 1 164 ? 2.217 -14.097 8.890 1.00 88.88 164 LEU A N 1
ATOM 1329 C CA . LEU A 1 164 ? 0.887 -14.310 9.424 1.00 88.88 164 LEU A CA 1
ATOM 1330 C C . LEU A 1 164 ? -0.124 -14.113 8.301 1.00 88.88 164 LEU A C 1
ATOM 1332 O O . LEU A 1 164 ? 0.119 -13.420 7.311 1.00 88.88 164 LEU A O 1
ATOM 1336 N N . ARG A 1 165 ? -1.278 -14.752 8.456 1.00 93.75 165 ARG A N 1
ATOM 1337 C CA . ARG A 1 165 ? -2.314 -14.745 7.431 1.00 93.75 165 ARG A CA 1
ATOM 1338 C C . ARG A 1 165 ? -3.066 -13.412 7.435 1.00 93.75 165 ARG A C 1
ATOM 1340 O O . ARG A 1 165 ? -3.495 -12.931 8.486 1.00 93.75 165 ARG A O 1
ATOM 1347 N N . VAL A 1 166 ? -3.260 -12.859 6.241 1.00 95.81 166 VAL A N 1
ATOM 1348 C CA . VAL A 1 166 ? -4.105 -11.693 5.968 1.00 95.81 166 VAL A CA 1
ATOM 1349 C C . VAL A 1 166 ? -5.144 -12.102 4.933 1.00 95.81 166 VAL A C 1
ATOM 1351 O O . VAL A 1 166 ? -4.774 -12.587 3.864 1.00 95.81 166 VAL A O 1
ATOM 1354 N N . ASP A 1 167 ? -6.421 -11.887 5.238 1.00 96.25 167 ASP A N 1
ATOM 1355 C CA . ASP A 1 167 ? -7.524 -12.117 4.302 1.00 96.25 167 ASP A CA 1
ATOM 1356 C C . ASP A 1 167 ? -8.232 -10.797 3.985 1.00 96.25 167 ASP A C 1
ATOM 1358 O O . ASP A 1 167 ? -8.373 -9.941 4.859 1.00 96.25 167 ASP A O 1
ATOM 1362 N N . ARG A 1 168 ? -8.718 -10.648 2.751 1.00 95.56 168 ARG A N 1
ATOM 1363 C CA . ARG A 1 168 ? -9.625 -9.560 2.371 1.00 95.56 168 ARG A CA 1
ATOM 1364 C C . ARG A 1 168 ? -11.064 -9.923 2.728 1.00 95.56 168 ARG A C 1
ATOM 1366 O O . ARG A 1 168 ? -11.481 -11.062 2.515 1.00 95.56 168 ARG A O 1
ATOM 1373 N N . VAL A 1 169 ? -11.829 -8.952 3.212 1.00 95.81 169 VAL A N 1
ATOM 1374 C CA . VAL A 1 169 ? -13.270 -9.104 3.436 1.00 95.81 169 VAL A CA 1
ATOM 1375 C C . VAL A 1 169 ? -14.035 -8.511 2.256 1.00 95.81 169 VAL A C 1
ATOM 1377 O O . VAL A 1 169 ? -13.663 -7.483 1.695 1.00 95.81 169 VAL A O 1
ATOM 1380 N N . SER A 1 170 ? -15.072 -9.222 1.813 1.00 91.75 170 SER A N 1
ATOM 1381 C CA . SER A 1 170 ? -15.954 -8.746 0.745 1.00 91.75 170 SER A CA 1
ATOM 1382 C C . SER A 1 170 ? -17.046 -7.864 1.333 1.00 91.75 170 SER A C 1
ATOM 1384 O O . SER A 1 170 ? -17.620 -8.207 2.363 1.00 91.75 170 SER A O 1
ATOM 1386 N N . GLU A 1 171 ? -17.358 -6.765 0.655 1.00 90.62 171 GLU A N 1
ATOM 1387 C CA . GLU A 1 171 ? -18.421 -5.852 1.069 1.00 90.62 171 GLU A CA 1
ATOM 1388 C C . GLU A 1 171 ? -19.791 -6.553 1.042 1.00 90.62 171 GLU A C 1
ATOM 1390 O O . GLU A 1 171 ? -20.184 -7.176 0.054 1.00 90.62 171 GLU A O 1
ATOM 1395 N N . THR A 1 172 ? -20.530 -6.426 2.139 1.00 91.31 172 THR A N 1
ATOM 1396 C CA . THR A 1 172 ? -21.891 -6.946 2.342 1.00 91.31 172 THR A CA 1
ATOM 1397 C C . THR A 1 172 ? -22.947 -5.835 2.328 1.00 91.31 172 THR A C 1
ATOM 1399 O O . THR A 1 172 ? -24.130 -6.104 2.113 1.00 91.31 172 THR A O 1
ATOM 1402 N N . GLY A 1 173 ? -22.539 -4.582 2.560 1.00 89.12 173 GLY A N 1
ATOM 1403 C CA . GLY A 1 173 ? -23.421 -3.431 2.768 1.00 89.12 173 GLY A CA 1
ATOM 1404 C C . GLY A 1 173 ? -23.934 -3.300 4.211 1.00 89.12 173 GLY A C 1
ATOM 1405 O O . GLY A 1 173 ? -24.760 -2.423 4.498 1.00 89.12 173 GLY A O 1
ATOM 1406 N N . ILE A 1 174 ? -23.488 -4.169 5.126 1.00 88.69 174 ILE A N 1
ATOM 1407 C CA . ILE A 1 174 ? -23.914 -4.227 6.523 1.00 88.69 174 ILE A CA 1
ATOM 1408 C C . ILE A 1 174 ? -22.840 -3.612 7.431 1.00 88.69 174 ILE A C 1
ATOM 1410 O O . ILE A 1 174 ? -21.708 -4.077 7.552 1.00 88.69 174 ILE A O 1
ATOM 1414 N N . LYS A 1 175 ? -23.229 -2.571 8.177 1.00 85.19 175 LYS A N 1
ATOM 1415 C CA . LYS A 1 175 ? -22.345 -1.924 9.161 1.00 85.19 175 LYS A CA 1
ATOM 1416 C C . LYS A 1 175 ? -21.870 -2.904 10.231 1.00 85.19 175 LYS A C 1
ATOM 1418 O O . LYS A 1 175 ? -22.689 -3.460 10.966 1.00 85.19 175 LYS A O 1
ATOM 1423 N N . GLY A 1 176 ? -20.557 -2.964 10.429 1.00 88.25 176 GLY A N 1
ATOM 1424 C CA . GLY A 1 176 ? -19.920 -3.897 11.360 1.00 88.25 176 GLY A CA 1
ATOM 1425 C C . GLY A 1 176 ? -19.454 -5.197 10.701 1.00 88.25 176 GLY A C 1
ATOM 1426 O O . GLY A 1 176 ? -18.836 -6.006 11.389 1.00 88.25 176 GLY A O 1
ATOM 1427 N N . GLU A 1 177 ? -19.754 -5.385 9.413 1.00 92.94 177 GLU A N 1
ATOM 1428 C CA . GLU A 1 177 ? -19.325 -6.524 8.590 1.00 92.94 177 GLU A CA 1
ATOM 1429 C C . GLU A 1 177 ? -18.502 -6.070 7.365 1.00 92.94 177 GLU A C 1
ATOM 1431 O O . GLU A 1 177 ? -17.793 -6.880 6.779 1.00 92.94 177 GLU A O 1
ATOM 1436 N N . ASP A 1 178 ? -18.521 -4.770 7.040 1.00 93.62 178 ASP A N 1
ATOM 1437 C CA . ASP A 1 178 ? -17.830 -4.156 5.894 1.00 93.62 178 ASP A CA 1
ATOM 1438 C C . ASP A 1 178 ? -16.524 -3.452 6.291 1.00 93.62 178 ASP A C 1
ATOM 1440 O O . ASP A 1 178 ? -16.381 -2.240 6.112 1.00 93.62 178 ASP A O 1
ATOM 1444 N N . PHE A 1 179 ? -15.596 -4.195 6.883 1.00 96.50 179 PHE A N 1
ATOM 1445 C CA . PHE A 1 179 ? -14.216 -3.735 7.059 1.00 96.50 179 PHE A CA 1
ATOM 1446 C C . PHE A 1 179 ? -13.315 -4.347 5.979 1.00 96.50 179 PHE A C 1
ATOM 1448 O O . PHE A 1 179 ? -13.742 -5.249 5.267 1.00 96.50 179 PHE A O 1
ATOM 1455 N N . ASP A 1 180 ? -12.081 -3.870 5.833 1.00 97.44 180 ASP A N 1
ATOM 1456 C CA . ASP A 1 180 ? -11.280 -4.177 4.639 1.00 97.44 180 ASP A CA 1
ATOM 1457 C C . ASP A 1 180 ? -10.517 -5.511 4.741 1.00 97.44 180 ASP A C 1
ATOM 1459 O O . ASP A 1 180 ? -10.494 -6.301 3.790 1.00 97.44 180 ASP A O 1
ATOM 1463 N N . LEU A 1 181 ? -9.874 -5.783 5.888 1.00 98.00 181 LEU A N 1
ATOM 1464 C CA . LEU A 1 181 ? -9.001 -6.955 6.065 1.00 98.00 181 LEU A CA 1
ATOM 1465 C C . LEU A 1 181 ? -9.195 -7.659 7.417 1.00 98.00 181 LEU A C 1
ATOM 1467 O O . LEU A 1 181 ? -9.545 -7.048 8.427 1.00 98.00 181 LEU A O 1
ATOM 1471 N N . LEU A 1 182 ? -8.865 -8.950 7.449 1.00 98.00 182 LEU A N 1
ATOM 1472 C CA . LEU A 1 182 ? -8.675 -9.753 8.657 1.00 98.00 182 LEU A CA 1
ATOM 1473 C C . LEU A 1 182 ? -7.199 -10.085 8.844 1.00 98.00 182 LEU A C 1
ATOM 1475 O O . LEU A 1 182 ? -6.553 -10.587 7.925 1.00 98.00 182 LEU A O 1
ATOM 1479 N N . PHE A 1 183 ? -6.687 -9.872 10.056 1.00 97.69 183 PHE A N 1
ATOM 1480 C CA . PHE A 1 183 ? -5.304 -10.176 10.410 1.00 97.69 183 PHE A CA 1
ATOM 1481 C C . PHE A 1 183 ? -5.207 -11.261 11.493 1.00 97.69 183 PHE A C 1
ATOM 1483 O O . PHE A 1 183 ? -5.575 -11.051 12.654 1.00 97.69 183 PHE A O 1
ATOM 1490 N N . TRP A 1 184 ? -4.699 -12.436 11.117 1.00 96.81 184 TRP A N 1
ATOM 1491 C CA . TRP A 1 184 ? -4.689 -13.645 11.946 1.00 96.81 184 TRP A CA 1
ATOM 1492 C C . TRP A 1 184 ? -3.428 -13.752 12.809 1.00 96.81 184 TRP A C 1
ATOM 1494 O O . TRP A 1 184 ? -2.487 -14.482 12.504 1.00 96.81 184 TRP A O 1
ATOM 1504 N N . VAL A 1 185 ? -3.431 -13.027 13.924 1.00 93.62 185 VAL A N 1
ATOM 1505 C CA . VAL A 1 185 ? -2.352 -13.044 14.937 1.00 93.62 185 VAL A CA 1
ATOM 1506 C C . VAL A 1 185 ? -2.678 -13.860 16.185 1.00 93.62 185 VAL A C 1
ATOM 1508 O O . VAL A 1 185 ? -1.846 -14.007 17.079 1.00 93.62 185 VAL A O 1
ATOM 1511 N N . ARG A 1 186 ? -3.923 -14.327 16.280 1.00 93.25 186 ARG A N 1
ATOM 1512 C CA . ARG A 1 186 ? -4.503 -15.108 17.377 1.00 93.25 186 ARG A CA 1
ATOM 1513 C C . ARG A 1 186 ? -5.749 -15.833 16.855 1.00 93.25 186 ARG A C 1
ATOM 1515 O O . ARG A 1 186 ? -6.102 -15.663 15.691 1.00 93.25 186 ARG A O 1
ATOM 1522 N N . GLU A 1 187 ? -6.407 -16.612 17.713 1.00 93.25 187 GLU A N 1
ATOM 1523 C CA . GLU A 1 187 ? -7.619 -17.374 17.365 1.00 93.25 187 GLU A CA 1
ATOM 1524 C C . GLU A 1 187 ? -8.720 -16.486 16.764 1.00 93.25 187 GLU A C 1
ATOM 1526 O O . GLU A 1 187 ? -9.263 -16.805 15.710 1.00 93.25 187 GLU A O 1
ATOM 1531 N N . THR A 1 188 ? -8.984 -15.332 17.386 1.00 95.06 188 THR A N 1
ATOM 1532 C CA . THR A 1 188 ? -9.867 -14.302 16.825 1.00 95.06 188 THR A CA 1
ATOM 1533 C C . THR A 1 188 ? -9.051 -13.282 16.024 1.00 95.06 188 THR A C 1
ATOM 1535 O O . THR A 1 188 ? -8.274 -12.530 16.630 1.00 95.06 188 THR A O 1
ATOM 1538 N N . PRO A 1 189 ? -9.217 -13.203 14.692 1.00 97.31 189 PRO A N 1
ATOM 1539 C CA . PRO A 1 189 ? -8.476 -12.249 13.876 1.00 97.31 189 PRO A CA 1
ATOM 1540 C C . PRO A 1 189 ? -8.815 -10.804 14.254 1.00 97.31 189 PRO A C 1
ATOM 1542 O O . PRO A 1 189 ? -9.902 -10.500 14.743 1.00 97.31 189 PRO A O 1
ATOM 1545 N N . ILE A 1 190 ? -7.868 -9.900 14.021 1.00 98.12 190 ILE A N 1
ATOM 1546 C CA . ILE A 1 190 ? -8.084 -8.464 14.203 1.00 98.12 190 ILE A CA 1
ATOM 1547 C C . ILE A 1 190 ? -8.718 -7.918 12.925 1.00 98.12 190 ILE A C 1
ATOM 1549 O O . ILE A 1 190 ? -8.151 -8.076 11.844 1.00 98.12 190 ILE A O 1
ATOM 1553 N N . ALA A 1 191 ? -9.882 -7.281 13.054 1.00 98.38 191 ALA A N 1
ATOM 1554 C CA . ALA A 1 191 ? -10.516 -6.554 11.959 1.00 98.38 191 ALA A CA 1
ATOM 1555 C C . ALA A 1 191 ? -9.745 -5.260 11.672 1.00 98.38 191 ALA A C 1
ATOM 1557 O O . ALA A 1 191 ? -9.391 -4.521 12.597 1.00 98.38 191 ALA A O 1
ATOM 1558 N N . ILE A 1 192 ? -9.484 -4.996 10.397 1.00 98.62 192 ILE A N 1
ATOM 1559 C CA . ILE A 1 192 ? -8.686 -3.867 9.932 1.00 98.62 192 ILE A CA 1
ATOM 1560 C C . ILE A 1 192 ? -9.536 -2.998 9.016 1.00 98.62 192 ILE A C 1
ATOM 1562 O O . ILE A 1 192 ? -10.129 -3.493 8.063 1.00 98.62 192 ILE A O 1
ATOM 1566 N N . GLU A 1 193 ? -9.527 -1.699 9.286 1.00 98.50 193 GLU A N 1
ATOM 1567 C CA . GLU A 1 193 ? -10.173 -0.687 8.457 1.00 98.50 193 GLU A CA 1
ATOM 1568 C C . GLU A 1 193 ? -9.125 0.300 7.936 1.00 98.50 193 GLU A C 1
ATOM 1570 O O . GLU A 1 193 ? -8.466 0.985 8.720 1.00 98.50 193 GLU A O 1
ATOM 1575 N N . ALA A 1 194 ? -8.987 0.414 6.622 1.00 98.31 194 ALA A N 1
ATOM 1576 C CA . ALA A 1 194 ? -8.135 1.365 5.937 1.00 98.31 194 ALA A CA 1
ATOM 1577 C C . ALA A 1 194 ? -8.939 2.599 5.497 1.00 98.31 194 ALA A C 1
ATOM 1579 O O . ALA A 1 194 ? -10.061 2.544 4.982 1.00 98.31 194 ALA A O 1
ATOM 1580 N N . LYS A 1 195 ? -8.361 3.781 5.710 1.00 97.50 195 LYS A N 1
ATOM 1581 C CA . LYS A 1 195 ? -8.951 5.052 5.297 1.00 97.50 195 LYS A CA 1
ATOM 1582 C C . LYS A 1 195 ? -7.920 5.959 4.665 1.00 97.50 195 LYS A C 1
ATOM 1584 O O . LYS A 1 195 ? -6.809 6.132 5.157 1.00 97.50 195 LYS A O 1
ATOM 1589 N N . THR A 1 196 ? -8.338 6.620 3.601 1.00 95.69 196 THR A N 1
ATOM 1590 C CA . THR A 1 196 ? -7.606 7.732 3.009 1.00 95.69 196 THR A CA 1
ATOM 1591 C C . THR A 1 196 ? -8.460 8.987 3.040 1.00 95.69 196 THR A C 1
ATOM 1593 O O . THR A 1 196 ? -9.679 8.951 3.244 1.00 95.69 196 THR A O 1
ATOM 1596 N N . LYS A 1 197 ? -7.793 10.123 2.874 1.00 91.50 197 LYS A N 1
ATOM 1597 C CA . LYS A 1 197 ? -8.430 11.414 2.662 1.00 91.50 197 LYS A CA 1
ATOM 1598 C C . LYS A 1 197 ? -8.032 11.981 1.318 1.00 91.50 197 LYS A C 1
ATOM 1600 O O . LYS A 1 197 ? -6.949 11.691 0.811 1.00 91.50 197 LYS A O 1
ATOM 1605 N N . GLU A 1 198 ? -8.945 12.755 0.748 1.00 87.56 198 GLU A N 1
ATOM 1606 C CA . GLU A 1 198 ? -8.669 13.543 -0.444 1.00 87.56 198 GLU A CA 1
ATOM 1607 C C . GLU A 1 198 ? -7.756 14.712 -0.073 1.00 87.56 198 GLU A C 1
ATOM 1609 O O . GLU A 1 198 ? -7.882 15.287 1.010 1.00 87.56 198 GLU A O 1
ATOM 1614 N N . ASP A 1 199 ? -6.859 15.092 -0.979 1.00 85.25 199 ASP A N 1
ATOM 1615 C CA . ASP A 1 199 ? -5.859 16.128 -0.697 1.00 85.25 199 ASP A CA 1
ATOM 1616 C C . ASP A 1 199 ? -6.454 17.526 -0.501 1.00 85.25 199 ASP A C 1
ATOM 1618 O O . ASP A 1 199 ? -5.842 18.374 0.136 1.00 85.25 199 ASP A O 1
ATOM 1622 N N . ASN A 1 200 ? -7.658 17.771 -1.018 1.00 86.06 200 ASN A N 1
ATOM 1623 C CA . ASN A 1 200 ? -8.397 19.018 -0.820 1.00 86.06 200 ASN A CA 1
ATOM 1624 C C . ASN A 1 200 ? -9.169 19.063 0.512 1.00 86.06 200 ASN A C 1
ATOM 1626 O O . ASN A 1 200 ? -9.790 20.080 0.815 1.00 86.06 200 ASN A O 1
ATOM 1630 N N . THR A 1 201 ? -9.191 17.971 1.285 1.00 92.69 201 THR A N 1
ATOM 1631 C CA . THR A 1 201 ? -9.896 17.947 2.568 1.00 92.69 201 THR A CA 1
ATOM 1632 C C . THR A 1 201 ? -9.128 18.811 3.560 1.00 92.69 201 THR A C 1
ATOM 1634 O O . THR A 1 201 ? -7.926 18.640 3.717 1.00 92.69 201 THR A O 1
ATOM 1637 N N . GLU A 1 202 ? -9.804 19.710 4.269 1.00 95.50 202 GLU A N 1
ATOM 1638 C CA . GLU A 1 202 ? -9.167 20.524 5.306 1.00 95.50 202 GLU A CA 1
ATOM 1639 C C . GLU A 1 202 ? -8.769 19.674 6.527 1.00 95.50 202 GLU A C 1
ATOM 1641 O O . GLU A 1 202 ? -9.547 18.839 7.016 1.00 95.50 202 GLU A O 1
ATOM 1646 N N . PHE A 1 203 ? -7.558 19.913 7.038 1.00 97.25 203 PHE A N 1
ATOM 1647 C CA . PHE A 1 203 ? -7.102 19.347 8.302 1.00 97.25 203 PHE A CA 1
ATOM 1648 C C . PHE A 1 203 ? -7.790 20.054 9.476 1.00 97.25 203 PHE A C 1
ATOM 1650 O O . PHE A 1 203 ? -7.567 21.235 9.717 1.00 97.25 203 PHE A O 1
ATOM 1657 N N . SER A 1 204 ? -8.629 19.329 10.215 1.00 97.81 204 SER A N 1
ATOM 1658 C CA . SER A 1 204 ? -9.299 19.834 11.418 1.00 97.81 204 SER A CA 1
ATOM 1659 C C . SER A 1 204 ? -9.656 18.693 12.370 1.00 97.81 204 SER A C 1
ATOM 1661 O O . SER A 1 204 ? -9.794 17.536 11.948 1.00 97.81 204 SER A O 1
ATOM 1663 N N . GLU A 1 205 ? -9.895 19.013 13.646 1.00 98.12 205 GLU A N 1
ATOM 1664 C CA . GLU A 1 205 ? -10.388 18.041 14.634 1.00 98.12 205 GLU A CA 1
ATOM 1665 C C . GLU A 1 205 ? -11.678 17.360 14.151 1.00 98.12 205 GLU A C 1
ATOM 1667 O O . GLU A 1 205 ? -11.830 16.140 14.247 1.00 98.12 205 GLU A O 1
ATOM 1672 N N . GLN A 1 206 ? -12.605 18.134 13.574 1.00 98.19 206 GLN A N 1
ATOM 1673 C CA . GLN A 1 206 ? -13.876 17.615 13.077 1.00 98.19 206 GLN A CA 1
ATOM 1674 C C . GLN A 1 206 ? -13.665 16.602 11.947 1.00 98.19 206 GLN A C 1
ATOM 1676 O O . GLN A 1 206 ? -14.322 15.554 11.940 1.00 98.19 206 GLN A O 1
ATOM 1681 N N . THR A 1 207 ? -12.740 16.875 11.021 1.00 97.81 207 THR A N 1
ATOM 1682 C CA . THR A 1 207 ? -12.382 15.952 9.939 1.00 97.81 207 THR A CA 1
ATOM 1683 C C . THR A 1 207 ? -11.849 14.635 10.503 1.00 97.81 207 THR A C 1
ATOM 1685 O O . THR A 1 207 ? -12.350 13.565 10.134 1.00 97.81 207 THR A O 1
ATOM 1688 N N . ILE A 1 208 ? -10.881 14.679 11.426 1.00 98.19 208 ILE A N 1
ATOM 1689 C CA . ILE A 1 208 ? -10.316 13.473 12.056 1.00 98.19 208 ILE A CA 1
ATOM 1690 C C . ILE A 1 208 ? -11.409 12.698 12.798 1.00 98.19 208 ILE A C 1
ATOM 1692 O O . ILE A 1 208 ? -11.616 11.509 12.542 1.00 98.19 208 ILE A O 1
ATOM 1696 N N . LYS A 1 209 ? -12.205 13.386 13.621 1.00 98.00 209 LYS A N 1
ATOM 1697 C CA . LYS A 1 209 ? -13.296 12.794 14.401 1.00 98.00 209 LYS A CA 1
ATOM 1698 C C . LYS A 1 209 ? -14.323 12.069 13.542 1.00 98.00 209 LYS A C 1
ATOM 1700 O O . LYS A 1 209 ? -14.713 10.948 13.864 1.00 98.00 209 LYS A O 1
ATOM 1705 N N . GLN A 1 210 ? -14.760 12.670 12.436 1.00 97.81 210 GLN A N 1
ATOM 1706 C CA . GLN A 1 210 ? -15.706 12.019 11.526 1.00 97.81 210 GLN A CA 1
ATOM 1707 C C . GLN A 1 210 ? -15.106 10.781 10.858 1.00 97.81 210 GLN A C 1
ATOM 1709 O O . GLN A 1 210 ? -15.808 9.790 10.667 1.00 97.81 210 GLN A O 1
ATOM 1714 N N . THR A 1 211 ? -13.821 10.831 10.519 1.00 97.50 211 THR A N 1
ATOM 1715 C CA . THR A 1 211 ? -13.109 9.733 9.849 1.00 97.50 211 THR A CA 1
ATOM 1716 C C . THR A 1 211 ? -12.989 8.530 10.757 1.00 97.50 211 THR A C 1
ATOM 1718 O O . THR A 1 211 ? -13.461 7.452 10.408 1.00 97.50 211 THR A O 1
ATOM 1721 N N . ILE A 1 212 ? -12.452 8.746 11.955 1.00 98.00 212 ILE A N 1
ATOM 1722 C CA . ILE A 1 212 ? -12.285 7.713 12.974 1.00 98.00 212 ILE A CA 1
ATOM 1723 C C . ILE A 1 212 ? -13.641 7.146 13.400 1.00 98.00 212 ILE A C 1
ATOM 1725 O O . ILE A 1 212 ? -13.791 5.932 13.507 1.00 98.00 212 ILE A O 1
ATOM 1729 N N . LYS A 1 213 ? -14.671 7.989 13.563 1.00 97.00 213 LYS A N 1
ATOM 1730 C CA . LYS A 1 213 ? -16.028 7.516 13.878 1.00 97.00 213 LYS A CA 1
ATOM 1731 C C . LYS A 1 213 ? -16.600 6.616 12.779 1.00 97.00 213 LYS A C 1
ATOM 1733 O O . LYS A 1 213 ? -17.227 5.607 13.098 1.00 97.00 213 LYS A O 1
ATOM 1738 N N . ARG A 1 214 ? -16.423 6.977 11.502 1.00 96.50 214 ARG A N 1
ATOM 1739 C CA . ARG A 1 214 ? -16.879 6.154 10.367 1.00 96.50 214 ARG A CA 1
ATOM 1740 C C . ARG A 1 214 ? -16.112 4.835 10.314 1.00 96.50 214 ARG A C 1
ATOM 1742 O O . ARG A 1 214 ? -16.761 3.796 10.280 1.00 96.50 214 ARG A O 1
ATOM 1749 N N . ALA A 1 215 ? -14.785 4.885 10.420 1.00 97.00 215 ALA A N 1
ATOM 1750 C CA . ALA A 1 215 ? -13.925 3.706 10.451 1.00 97.00 215 ALA A CA 1
ATOM 1751 C C . ALA A 1 215 ? -14.328 2.737 11.577 1.00 97.00 215 ALA A C 1
ATOM 1753 O O . ALA A 1 215 ? -14.664 1.584 11.337 1.00 97.00 215 ALA A O 1
ATOM 1754 N N . GLY A 1 216 ? -14.442 3.239 12.810 1.00 97.25 216 GLY A N 1
ATOM 1755 C CA . GLY A 1 216 ? -14.868 2.427 13.950 1.00 97.25 216 GLY A CA 1
ATOM 1756 C C . GLY A 1 216 ? -16.278 1.851 13.811 1.00 97.25 216 GLY A C 1
ATOM 1757 O O . GLY A 1 216 ? -16.573 0.823 14.410 1.00 97.25 216 GLY A O 1
ATOM 1758 N N . SER A 1 217 ? -17.165 2.478 13.029 1.00 96.12 217 SER A N 1
ATOM 1759 C CA . SER A 1 217 ? -18.516 1.949 12.807 1.00 96.12 217 SER A CA 1
ATOM 1760 C C . SER A 1 217 ? -18.561 0.727 11.887 1.00 96.12 217 SER A C 1
ATOM 1762 O O . SER A 1 217 ? -19.518 -0.043 12.011 1.00 96.12 217 SER A O 1
ATOM 1764 N N . GLN A 1 218 ? -17.541 0.553 11.037 1.00 96.88 218 GLN A N 1
ATOM 1765 C CA . GLN A 1 218 ? -17.375 -0.613 10.165 1.00 96.88 218 GLN A CA 1
ATOM 1766 C C . GLN A 1 218 ? -16.757 -1.811 10.880 1.00 96.88 218 GLN A C 1
ATOM 1768 O O . GLN A 1 218 ? -17.034 -2.948 10.519 1.00 96.88 218 GLN A O 1
ATOM 1773 N N . LEU A 1 219 ? -16.006 -1.572 11.956 1.00 97.38 219 LEU A N 1
ATOM 1774 C CA . LEU A 1 219 ? -15.445 -2.648 12.765 1.00 97.38 219 LEU A CA 1
ATOM 1775 C C . LEU A 1 219 ? -16.543 -3.429 13.528 1.00 97.38 219 LEU A C 1
ATOM 1777 O O . LEU A 1 219 ? -17.537 -2.820 13.968 1.00 97.38 219 LEU A O 1
ATOM 1781 N N . PRO A 1 220 ? -16.357 -4.748 13.752 1.00 96.38 220 PRO A N 1
ATOM 1782 C CA . PRO A 1 220 ? -17.330 -5.605 14.429 1.00 96.38 220 PRO A CA 1
ATOM 1783 C C . PRO A 1 220 ? -17.735 -5.115 15.823 1.00 96.38 220 PRO A C 1
ATOM 1785 O O . PRO A 1 220 ? -16.947 -4.548 16.582 1.00 96.38 220 PRO A O 1
ATOM 1788 N N . LYS A 1 221 ? -18.995 -5.355 16.207 1.00 95.00 221 LYS A N 1
ATOM 1789 C CA . LYS A 1 221 ? -19.474 -5.039 17.563 1.00 95.00 221 LYS A CA 1
ATOM 1790 C C . LYS A 1 221 ? -18.865 -6.001 18.584 1.00 95.00 221 LYS A C 1
ATOM 1792 O O . LYS A 1 221 ? -18.830 -7.202 18.356 1.00 95.00 221 LYS A O 1
ATOM 1797 N N . GLY A 1 222 ? -18.464 -5.473 19.741 1.00 94.12 222 GLY A N 1
ATOM 1798 C CA . GLY A 1 222 ? -17.941 -6.279 20.851 1.00 94.12 222 GLY A CA 1
ATOM 1799 C C . GLY A 1 222 ? -16.496 -6.751 20.672 1.00 94.12 222 GLY A C 1
ATOM 1800 O O . GLY A 1 222 ? -15.994 -7.464 21.533 1.00 94.12 222 GLY A O 1
ATOM 1801 N N . GLN A 1 223 ? -15.829 -6.344 19.591 1.00 94.19 223 GLN A N 1
ATOM 1802 C CA . GLN A 1 223 ? -14.422 -6.634 19.329 1.00 94.19 223 GLN A CA 1
ATOM 1803 C C . GLN A 1 223 ? -13.675 -5.330 19.040 1.00 94.19 223 GLN A C 1
ATOM 1805 O O . GLN A 1 223 ? -14.272 -4.354 18.576 1.00 94.19 223 GLN A O 1
ATOM 1810 N N . THR A 1 224 ? -12.375 -5.312 19.325 1.00 96.44 224 THR A N 1
ATOM 1811 C CA . THR A 1 224 ? -11.479 -4.236 18.898 1.00 96.44 224 THR A CA 1
ATOM 1812 C C . THR A 1 224 ? -10.832 -4.583 17.564 1.00 96.44 224 THR A C 1
ATOM 1814 O O . THR A 1 224 ? -10.533 -5.742 17.279 1.00 96.44 224 THR A O 1
ATOM 1817 N N . GLY A 1 225 ? -10.599 -3.559 16.754 1.00 98.12 225 GLY A N 1
ATOM 1818 C CA . GLY A 1 225 ? -9.871 -3.635 15.500 1.00 98.12 225 GLY A CA 1
ATOM 1819 C C . GLY A 1 225 ? -8.852 -2.510 15.370 1.00 98.12 225 GLY A C 1
ATOM 1820 O O . GLY A 1 225 ? -8.767 -1.608 16.215 1.00 98.12 225 GLY A O 1
ATOM 1821 N N . PHE A 1 226 ? -8.081 -2.565 14.291 1.00 98.69 226 PHE A N 1
ATOM 1822 C CA . PHE A 1 226 ? -7.116 -1.530 13.943 1.00 98.69 226 PHE A CA 1
ATOM 1823 C C . PHE A 1 226 ? -7.673 -0.628 12.852 1.00 98.69 226 PHE A C 1
ATOM 1825 O O . PHE A 1 226 ? -8.346 -1.084 11.929 1.00 98.69 226 PHE A O 1
ATOM 1832 N N . VAL A 1 227 ? -7.353 0.659 12.946 1.00 98.75 227 VAL A N 1
ATOM 1833 C CA . VAL A 1 227 ? -7.614 1.616 11.872 1.00 98.75 227 VAL A CA 1
ATOM 1834 C C . VAL A 1 227 ? -6.286 2.030 11.269 1.00 98.75 227 VAL A C 1
ATOM 1836 O O . VAL A 1 227 ? -5.405 2.500 11.980 1.00 98.75 227 VAL A O 1
ATOM 1839 N N . PHE A 1 228 ? -6.150 1.887 9.961 1.00 98.69 228 PHE A N 1
ATOM 1840 C CA . PHE A 1 228 ? -5.044 2.424 9.189 1.00 98.69 228 PHE A CA 1
ATOM 1841 C C . PHE A 1 228 ? -5.525 3.683 8.485 1.00 98.69 228 PHE A C 1
ATOM 1843 O O . PHE A 1 228 ? -6.560 3.675 7.822 1.00 98.69 228 PHE A O 1
ATOM 1850 N N . MET A 1 229 ? -4.791 4.781 8.611 1.00 98.12 229 MET A N 1
ATOM 1851 C CA . MET A 1 229 ? -5.141 6.042 7.975 1.00 98.12 229 MET A CA 1
ATOM 1852 C C . MET A 1 229 ? -3.952 6.614 7.218 1.00 98.12 229 MET A C 1
ATOM 1854 O O . MET A 1 229 ? -2.882 6.798 7.790 1.00 98.12 229 MET A O 1
ATOM 1858 N N . ARG A 1 230 ? -4.138 6.939 5.938 1.00 96.56 230 ARG A N 1
ATOM 1859 C CA . ARG A 1 230 ? -3.148 7.699 5.172 1.00 96.56 230 ARG A CA 1
ATOM 1860 C C . ARG A 1 230 ? -3.434 9.184 5.279 1.00 96.56 230 ARG A C 1
ATOM 1862 O O . ARG A 1 230 ? -4.528 9.632 4.924 1.00 96.56 230 ARG A O 1
ATOM 1869 N N . ILE A 1 231 ? -2.432 9.937 5.710 1.00 94.94 231 ILE A N 1
ATOM 1870 C CA . ILE A 1 231 ? -2.499 11.392 5.788 1.00 94.94 231 ILE A CA 1
ATOM 1871 C C . ILE A 1 231 ? -2.264 11.991 4.400 1.00 94.94 231 ILE A C 1
ATOM 1873 O O . ILE A 1 231 ? -1.293 11.619 3.734 1.00 94.94 231 ILE A O 1
ATOM 1877 N N . PRO A 1 232 ? -3.137 12.902 3.936 1.00 91.44 232 PRO A N 1
ATOM 1878 C CA . PRO A 1 232 ? -2.882 13.682 2.742 1.00 91.44 232 PRO A CA 1
ATOM 1879 C C . PRO A 1 232 ? -1.612 14.498 2.879 1.00 91.44 232 PRO A C 1
ATOM 1881 O O . PRO A 1 232 ? -1.339 15.092 3.920 1.00 91.44 232 PRO A O 1
ATOM 1884 N N . MET A 1 233 ? -0.882 14.598 1.782 1.00 87.12 233 MET A N 1
ATOM 1885 C CA . MET A 1 233 ? 0.345 15.377 1.727 1.00 87.12 233 MET A CA 1
ATOM 1886 C C . MET A 1 233 ? 0.162 16.832 2.195 1.00 87.12 233 MET A C 1
ATOM 1888 O O . MET A 1 233 ? 0.965 17.269 3.017 1.00 87.12 233 MET A O 1
ATOM 1892 N N . PRO A 1 234 ? -0.903 17.569 1.800 1.00 89.56 234 PRO A N 1
ATOM 1893 C CA . PRO A 1 234 ? -1.089 18.951 2.250 1.00 89.56 234 PRO A CA 1
ATOM 1894 C C . PRO A 1 234 ? -1.257 19.124 3.763 1.00 89.56 234 PRO A C 1
ATOM 1896 O O . PRO A 1 234 ? -1.181 20.247 4.251 1.00 89.56 234 PRO A O 1
ATOM 1899 N N . TRP A 1 235 ? -1.521 18.047 4.510 1.00 93.56 235 TRP A N 1
ATOM 1900 C CA . TRP A 1 235 ? -1.610 18.107 5.970 1.00 93.56 235 TRP A CA 1
ATOM 1901 C C . TRP A 1 235 ? -0.237 18.023 6.632 1.00 93.56 235 TRP A C 1
ATOM 1903 O O . TRP A 1 235 ? -0.107 18.391 7.793 1.00 93.56 235 TRP A O 1
ATOM 1913 N N . VAL A 1 236 ? 0.785 17.528 5.932 1.00 91.44 236 VAL A N 1
ATOM 1914 C CA . VAL A 1 236 ? 2.115 17.318 6.506 1.00 91.44 236 VAL A CA 1
ATOM 1915 C C . VAL A 1 236 ? 2.767 18.667 6.807 1.00 91.44 236 VAL A C 1
ATOM 1917 O O . VAL A 1 236 ? 3.120 19.423 5.905 1.00 91.44 236 VAL A O 1
ATOM 1920 N N . GLY A 1 237 ? 2.938 18.963 8.094 1.00 91.94 237 GLY A N 1
ATOM 1921 C CA . GLY A 1 237 ? 3.536 20.200 8.582 1.00 91.94 237 GLY A CA 1
ATOM 1922 C C . GLY A 1 237 ? 3.307 20.401 10.084 1.00 91.94 237 GLY A C 1
ATOM 1923 O O . GLY A 1 237 ? 2.735 19.524 10.735 1.00 91.94 237 GLY A O 1
ATOM 1924 N N . PRO A 1 238 ? 3.707 21.564 10.635 1.00 94.25 238 PRO A N 1
ATOM 1925 C CA . PRO A 1 238 ? 3.675 21.818 12.077 1.00 94.25 238 PRO A CA 1
ATOM 1926 C C . PRO A 1 238 ? 2.299 21.623 12.723 1.00 94.25 238 PRO A C 1
ATOM 1928 O O . PRO A 1 238 ? 2.212 21.046 13.797 1.00 94.25 238 PRO A O 1
ATOM 1931 N N . LEU A 1 239 ? 1.214 22.022 12.046 1.00 94.00 239 LEU A N 1
ATOM 1932 C CA . LEU A 1 239 ? -0.148 21.869 12.576 1.00 94.00 239 LEU A CA 1
ATOM 1933 C C . LEU A 1 239 ? -0.535 20.402 12.807 1.00 94.00 239 LEU A C 1
ATOM 1935 O O . LEU A 1 239 ? -1.188 20.085 13.799 1.00 94.00 239 LEU A O 1
ATOM 1939 N N . LEU A 1 240 ? -0.145 19.503 11.896 1.00 94.88 240 LEU A N 1
ATOM 1940 C CA . LEU A 1 240 ? -0.362 18.069 12.074 1.00 94.88 240 LEU A CA 1
ATOM 1941 C C . LEU A 1 240 ? 0.477 17.557 13.245 1.00 94.88 240 LEU A C 1
ATOM 1943 O O . LEU A 1 240 ? -0.054 16.874 14.112 1.00 94.88 240 LEU A O 1
ATOM 1947 N N . GLU A 1 241 ? 1.762 17.906 13.294 1.00 93.94 241 GLU A N 1
ATOM 1948 C CA . GLU A 1 241 ? 2.670 17.455 14.356 1.00 93.94 241 GLU A CA 1
ATOM 1949 C C . GLU A 1 241 ? 2.222 17.922 15.752 1.00 93.94 241 GLU A C 1
ATOM 1951 O O . GLU A 1 241 ? 2.329 17.160 16.711 1.00 93.94 241 GLU A O 1
ATOM 1956 N N . GLU A 1 242 ? 1.670 19.133 15.858 1.00 96.69 242 GLU A N 1
ATOM 1957 C CA . GLU A 1 242 ? 1.200 19.719 17.116 1.00 96.69 242 GLU A CA 1
ATOM 1958 C C . GLU A 1 242 ? -0.141 19.131 17.583 1.00 96.69 242 GLU A C 1
ATOM 1960 O O . GLU A 1 242 ? -0.289 18.793 18.756 1.00 96.69 242 GLU A O 1
ATOM 1965 N N . HIS A 1 243 ? -1.118 18.971 16.683 1.00 98.00 243 HIS A N 1
ATOM 1966 C CA . HIS A 1 243 ? -2.508 18.718 17.092 1.00 98.00 243 HIS A CA 1
ATOM 1967 C C . HIS A 1 243 ? -3.039 17.313 16.792 1.00 98.00 243 HIS A C 1
ATOM 1969 O O . HIS A 1 243 ? -4.069 16.907 17.336 1.00 98.00 243 HIS A O 1
ATOM 1975 N N . TYR A 1 244 ? -2.386 16.541 15.921 1.00 97.75 244 TYR A N 1
ATOM 1976 C CA . TYR A 1 244 ? -2.970 15.303 15.399 1.00 97.75 244 TYR A CA 1
ATOM 1977 C C . TYR A 1 244 ? -3.282 14.262 16.484 1.00 97.75 244 TYR A C 1
ATOM 1979 O O . TYR A 1 244 ? -4.367 13.677 16.481 1.00 97.75 244 TYR A O 1
ATOM 1987 N N . ASN A 1 245 ? -2.385 14.077 17.456 1.00 97.88 245 ASN A N 1
ATOM 1988 C CA . ASN A 1 245 ? -2.598 13.130 18.555 1.00 97.88 245 ASN A CA 1
ATOM 1989 C C . ASN A 1 245 ? -3.733 13.559 19.496 1.00 97.88 245 ASN A C 1
ATOM 1991 O O . ASN A 1 245 ? -4.497 12.709 19.956 1.00 97.88 245 ASN A O 1
ATOM 1995 N N . GLU A 1 246 ? -3.902 14.860 19.738 1.00 98.25 246 GLU A N 1
ATOM 1996 C CA . GLU A 1 246 ? -5.036 15.386 20.509 1.00 98.25 246 GLU A CA 1
ATOM 1997 C C . GLU A 1 246 ? -6.358 15.140 19.771 1.00 98.25 246 GLU A C 1
ATOM 1999 O O . GLU A 1 246 ? -7.347 14.702 20.368 1.00 98.25 246 GLU A O 1
ATOM 2004 N N . TYR A 1 247 ? -6.364 15.332 18.449 1.00 98.44 247 TYR A N 1
ATOM 2005 C CA . TYR A 1 247 ? -7.535 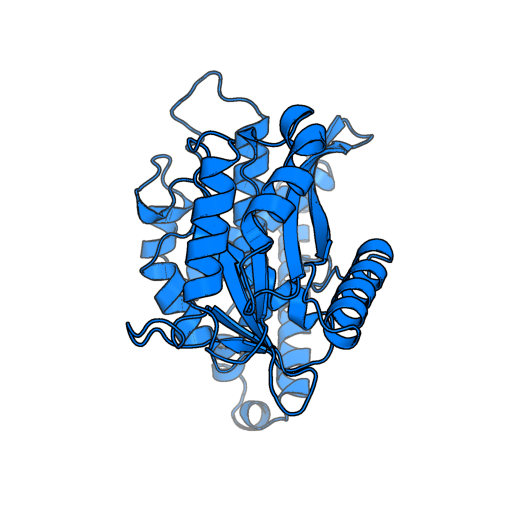15.071 17.613 1.00 98.44 247 TYR A CA 1
ATOM 2006 C C . TYR A 1 247 ? -7.879 13.580 17.565 1.00 98.44 247 TYR A C 1
ATOM 2008 O O . TYR A 1 247 ? -9.056 13.224 17.667 1.00 98.44 247 TYR A O 1
ATOM 2016 N N . LEU A 1 248 ? -6.882 12.693 17.469 1.00 98.38 248 LEU A N 1
ATOM 2017 C CA . LEU A 1 248 ? -7.085 11.245 17.573 1.00 98.38 248 LEU A CA 1
ATOM 2018 C C . LEU A 1 248 ? -7.619 10.844 18.948 1.00 98.38 248 LEU A C 1
ATOM 2020 O O . LEU A 1 248 ? -8.550 10.039 19.030 1.00 98.38 248 LEU A O 1
ATOM 2024 N N . HIS A 1 249 ? -7.091 11.426 20.023 1.00 98.19 249 HIS A N 1
ATOM 2025 C CA . HIS A 1 249 ? -7.583 11.186 21.374 1.00 98.19 249 HIS A CA 1
ATOM 2026 C C . HIS A 1 249 ? -9.058 11.591 21.511 1.00 98.19 249 HIS A C 1
ATOM 2028 O O . HIS A 1 249 ? -9.895 10.756 21.860 1.00 98.19 249 HIS A O 1
ATOM 2034 N N . SER A 1 250 ? -9.418 12.818 21.121 1.00 97.81 250 SER A N 1
ATOM 2035 C CA . SER A 1 250 ? -10.814 13.290 21.089 1.00 97.81 250 SER A CA 1
ATOM 2036 C C . SER A 1 250 ? -11.719 12.380 20.241 1.00 97.81 250 SER A C 1
ATOM 2038 O O . SER A 1 250 ? -12.844 12.047 20.635 1.00 97.81 250 SER A O 1
ATOM 2040 N N . ALA A 1 251 ? -11.224 11.921 19.089 1.00 97.81 251 ALA A N 1
ATOM 2041 C CA . ALA A 1 251 ? -11.961 11.067 18.166 1.00 97.81 251 ALA A CA 1
ATOM 2042 C C . ALA A 1 251 ? -12.184 9.632 18.677 1.00 97.81 251 ALA A C 1
ATOM 2044 O O . ALA A 1 251 ? -13.208 9.021 18.361 1.00 97.81 251 ALA A O 1
ATOM 2045 N N . THR A 1 252 ? -11.246 9.094 19.458 1.00 97.75 252 THR A N 1
ATOM 2046 C CA . THR A 1 252 ? -11.254 7.697 19.924 1.00 97.75 252 THR A CA 1
ATOM 2047 C C . THR A 1 252 ? -11.749 7.520 21.356 1.00 97.75 252 THR A C 1
ATOM 2049 O O . THR A 1 252 ? -12.142 6.409 21.697 1.00 97.75 252 THR A O 1
ATOM 2052 N N . ARG A 1 253 ? -11.840 8.585 22.165 1.00 95.62 253 ARG A N 1
ATOM 2053 C CA . ARG A 1 253 ? -12.264 8.539 23.582 1.00 95.62 253 ARG A CA 1
ATOM 2054 C C . ARG A 1 253 ? -13.575 7.786 23.842 1.00 95.62 253 ARG A C 1
ATOM 2056 O O . ARG A 1 253 ? -13.748 7.158 24.877 1.00 95.62 253 ARG A O 1
ATOM 2063 N N . SER A 1 254 ? -14.527 7.854 22.910 1.00 91.94 254 SER A N 1
ATOM 2064 C CA . SER A 1 254 ? -15.823 7.154 23.027 1.00 91.94 254 SER A CA 1
ATOM 2065 C C . SER A 1 254 ? -15.887 5.831 22.258 1.00 91.94 254 SER A C 1
ATOM 2067 O O . SER A 1 254 ? -16.924 5.168 22.250 1.00 91.94 254 SER A O 1
ATOM 2069 N N . SER A 1 255 ? -14.802 5.449 21.584 1.00 94.81 255 SER A N 1
ATOM 2070 C CA . SER A 1 255 ? -14.738 4.218 20.810 1.00 94.81 255 SER A CA 1
ATOM 2071 C C . SER A 1 255 ? -14.343 3.048 21.700 1.00 94.81 255 SER A C 1
ATOM 2073 O O . SER A 1 255 ? -13.341 3.082 22.412 1.00 94.81 255 SER A O 1
ATOM 2075 N N . THR A 1 256 ? -15.117 1.974 21.605 1.00 95.62 256 THR A N 1
ATOM 2076 C CA . THR A 1 256 ? -14.788 0.667 22.187 1.00 95.62 256 THR A CA 1
ATOM 2077 C C . THR A 1 256 ? -14.341 -0.342 21.133 1.00 95.62 256 THR A C 1
ATOM 2079 O O . THR A 1 256 ? -14.029 -1.477 21.470 1.00 95.62 256 THR A O 1
ATOM 2082 N N . ARG A 1 257 ? -14.331 0.054 19.852 1.00 97.19 257 ARG A N 1
ATOM 2083 C CA . ARG A 1 257 ? -14.045 -0.838 18.716 1.00 97.19 257 ARG A CA 1
ATOM 2084 C C . ARG A 1 257 ? -12.695 -0.594 18.065 1.00 97.19 257 ARG A C 1
ATOM 2086 O O . ARG A 1 257 ? -12.282 -1.385 17.234 1.00 97.19 257 ARG A O 1
ATOM 2093 N N . ILE A 1 258 ? -12.014 0.494 18.406 1.00 98.25 258 ILE A N 1
ATOM 2094 C CA . ILE A 1 258 ? -10.695 0.815 17.855 1.00 98.25 258 ILE A CA 1
ATOM 2095 C C . ILE A 1 258 ? -9.695 0.649 18.985 1.00 98.25 258 ILE A C 1
ATOM 2097 O O . ILE A 1 258 ? -9.847 1.316 20.004 1.00 98.25 258 ILE A O 1
ATOM 2101 N N . SER A 1 259 ? -8.693 -0.211 18.814 1.00 98.25 259 SER A N 1
ATOM 2102 C CA . SER A 1 259 ? -7.608 -0.355 19.789 1.00 98.25 259 SER A CA 1
ATOM 2103 C C . SER A 1 259 ? -6.380 0.464 19.404 1.00 98.25 259 SER A C 1
ATOM 2105 O O . SER A 1 259 ? -5.805 1.127 20.270 1.00 98.25 259 SER A O 1
ATOM 2107 N N . VAL A 1 260 ? -6.004 0.477 18.124 1.00 98.62 260 VAL A N 1
ATOM 2108 C CA . VAL A 1 260 ? -4.820 1.186 17.609 1.00 98.62 260 VAL A CA 1
ATOM 2109 C C . VAL A 1 260 ? -5.162 1.912 16.310 1.00 98.62 260 VAL A C 1
ATOM 2111 O O . VAL A 1 260 ? -5.888 1.376 15.470 1.00 98.62 260 VAL A O 1
ATOM 2114 N N . VAL A 1 261 ? -4.621 3.122 16.143 1.00 98.69 261 VAL A N 1
ATOM 2115 C CA . VAL A 1 261 ? -4.621 3.836 14.860 1.00 98.69 261 VAL A CA 1
ATOM 2116 C C . VAL A 1 261 ? -3.195 3.879 14.311 1.00 98.69 261 VAL A C 1
ATOM 2118 O O . VAL A 1 261 ? -2.302 4.430 14.954 1.00 98.69 261 VAL A O 1
ATOM 2121 N N . PHE A 1 262 ? -2.993 3.301 13.131 1.00 98.44 262 PHE A N 1
ATOM 2122 C CA . PHE A 1 262 ? -1.753 3.343 12.360 1.00 98.44 262 PHE A CA 1
ATOM 2123 C C . PHE A 1 262 ? -1.862 4.466 11.335 1.00 98.44 262 PHE A C 1
ATOM 2125 O O . PHE A 1 262 ? -2.799 4.493 10.538 1.00 98.44 262 PHE A O 1
ATOM 2132 N N . THR A 1 263 ? -0.915 5.392 11.336 1.00 98.12 263 THR A N 1
ATOM 2133 C CA . THR A 1 263 ? -0.957 6.574 10.476 1.00 98.12 263 THR A CA 1
ATOM 2134 C C . THR A 1 263 ? 0.187 6.532 9.474 1.00 98.12 263 THR A C 1
ATOM 2136 O O . THR A 1 263 ? 1.341 6.665 9.865 1.00 98.12 263 THR A O 1
ATOM 2139 N N . ALA A 1 264 ? -0.126 6.373 8.189 1.00 96.38 264 ALA A N 1
ATOM 2140 C CA . ALA A 1 264 ? 0.846 6.464 7.104 1.00 96.38 264 ALA A CA 1
ATOM 2141 C C . ALA A 1 264 ? 1.051 7.923 6.687 1.00 96.38 264 ALA A C 1
ATOM 2143 O O . ALA A 1 264 ? 0.095 8.608 6.306 1.00 96.38 264 ALA A O 1
ATOM 2144 N N . ILE A 1 265 ? 2.304 8.372 6.710 1.00 93.94 265 ILE A N 1
ATOM 2145 C CA . ILE A 1 265 ? 2.718 9.719 6.320 1.00 93.94 265 ILE A CA 1
ATOM 2146 C C . ILE A 1 265 ? 3.818 9.597 5.270 1.00 93.94 265 ILE A C 1
ATOM 2148 O O . ILE A 1 265 ? 4.928 9.161 5.572 1.00 93.94 265 ILE A O 1
ATOM 2152 N N . ASP A 1 266 ? 3.524 10.006 4.041 1.00 90.81 266 ASP A N 1
ATOM 2153 C CA . ASP A 1 266 ? 4.536 10.102 2.992 1.00 90.81 266 ASP A CA 1
ATOM 2154 C C . ASP A 1 266 ? 5.271 11.439 3.143 1.00 90.81 266 ASP A C 1
ATOM 2156 O O . ASP A 1 266 ? 4.661 12.504 3.022 1.00 90.81 266 ASP A O 1
ATOM 2160 N N . LYS A 1 267 ? 6.579 11.400 3.412 1.00 88.69 267 LYS A N 1
ATOM 2161 C CA . LYS A 1 267 ? 7.421 12.601 3.484 1.00 88.69 267 LYS A CA 1
ATOM 2162 C C . LYS A 1 267 ? 8.367 12.660 2.298 1.00 88.69 267 LYS A C 1
ATOM 2164 O O . LYS A 1 267 ? 8.892 11.647 1.839 1.00 88.69 267 LYS A O 1
ATOM 2169 N N . LEU A 1 268 ? 8.607 13.880 1.837 1.00 86.38 268 LEU A N 1
ATOM 2170 C CA . LEU A 1 268 ? 9.613 14.153 0.829 1.00 86.38 268 LEU A CA 1
ATOM 2171 C C . LEU A 1 268 ? 10.998 14.243 1.459 1.00 86.38 268 LEU A C 1
ATOM 2173 O O . LEU A 1 268 ? 11.218 15.053 2.358 1.00 86.38 268 LEU A O 1
ATOM 2177 N N . GLY A 1 269 ? 11.931 13.463 0.937 1.00 86.38 269 GLY A N 1
ATOM 2178 C CA . GLY A 1 269 ? 13.353 13.578 1.210 1.00 86.38 269 GLY A CA 1
ATOM 2179 C C . GLY A 1 269 ? 14.103 14.182 0.026 1.00 86.38 269 GLY A C 1
ATOM 2180 O O . GLY A 1 269 ? 13.702 14.051 -1.134 1.00 86.38 269 GLY A O 1
ATOM 2181 N N . ARG A 1 270 ? 15.234 14.826 0.317 1.00 85.44 270 ARG A N 1
ATOM 2182 C CA . ARG A 1 270 ? 16.248 15.145 -0.690 1.00 85.44 270 ARG A CA 1
ATOM 2183 C C . ARG A 1 270 ? 17.479 14.294 -0.413 1.00 85.44 270 ARG A C 1
ATOM 2185 O O . ARG A 1 270 ? 18.034 14.349 0.680 1.00 85.44 270 ARG A O 1
ATOM 2192 N N . ASN A 1 271 ? 17.879 13.509 -1.401 1.00 82.12 271 ASN A N 1
ATOM 2193 C CA . ASN A 1 271 ? 19.052 12.652 -1.335 1.00 82.12 271 ASN A CA 1
ATOM 2194 C C . ASN A 1 271 ? 20.337 13.479 -1.516 1.00 82.12 271 ASN A C 1
ATOM 2196 O O . ASN A 1 271 ? 20.309 14.607 -2.019 1.00 82.12 271 ASN A O 1
ATOM 2200 N N . ALA A 1 272 ? 21.482 12.904 -1.135 1.00 82.88 272 ALA A N 1
ATOM 2201 C CA . ALA A 1 272 ? 22.790 13.564 -1.220 1.00 82.88 272 ALA A CA 1
ATOM 2202 C C . ALA A 1 272 ? 23.201 13.935 -2.659 1.00 82.88 272 ALA A C 1
ATOM 2204 O O . ALA A 1 272 ? 23.922 14.907 -2.866 1.00 82.88 272 ALA A O 1
ATOM 2205 N N . ASP A 1 273 ? 22.711 13.194 -3.654 1.00 79.56 273 ASP A N 1
ATOM 2206 C CA . ASP A 1 273 ? 22.911 13.461 -5.084 1.00 79.56 273 ASP A CA 1
ATOM 2207 C C . ASP A 1 273 ? 21.962 14.542 -5.642 1.00 79.56 273 ASP A C 1
ATOM 2209 O O . ASP A 1 273 ? 21.946 14.815 -6.841 1.00 79.56 273 ASP A O 1
ATOM 2213 N N . GLY A 1 274 ? 21.157 15.167 -4.777 1.00 80.69 274 GLY A N 1
ATOM 2214 C CA . GLY A 1 274 ? 20.192 16.196 -5.137 1.00 80.69 274 GLY A CA 1
ATOM 2215 C C . GLY A 1 274 ? 18.867 15.658 -5.671 1.00 80.69 274 GLY A C 1
ATOM 2216 O O . GLY A 1 274 ? 17.961 16.471 -5.878 1.00 80.69 274 GLY A O 1
ATOM 2217 N N . THR A 1 275 ? 18.728 14.338 -5.851 1.00 79.56 275 THR A N 1
ATOM 2218 C CA . THR A 1 275 ? 17.462 13.709 -6.240 1.00 79.56 275 THR A CA 1
ATOM 2219 C C . THR A 1 275 ? 16.444 13.776 -5.106 1.00 79.56 275 THR A C 1
ATOM 2221 O O . THR A 1 275 ? 16.774 13.981 -3.936 1.00 79.56 275 THR A O 1
ATOM 2224 N N . THR A 1 276 ? 15.175 13.639 -5.461 1.00 83.06 276 THR A N 1
ATOM 2225 C CA . THR A 1 276 ? 14.063 13.659 -4.516 1.00 83.06 276 THR A CA 1
ATOM 2226 C C . THR A 1 276 ? 13.554 12.239 -4.321 1.00 83.06 276 THR A C 1
ATOM 2228 O O . THR A 1 276 ? 13.334 11.525 -5.297 1.00 83.06 276 THR A O 1
ATOM 2231 N N . SER A 1 277 ? 13.351 11.839 -3.072 1.00 84.81 277 SER A N 1
ATOM 2232 C CA . SER A 1 277 ? 12.782 10.548 -2.690 1.00 84.81 277 SER A CA 1
ATOM 2233 C C . SER A 1 277 ? 11.531 10.763 -1.851 1.00 84.81 277 SER A C 1
ATOM 2235 O O . SER A 1 277 ? 11.338 11.821 -1.251 1.00 84.81 277 SER A O 1
ATOM 2237 N N . ILE A 1 278 ? 10.647 9.773 -1.834 1.00 88.12 278 ILE A N 1
ATOM 2238 C CA . ILE A 1 278 ? 9.492 9.761 -0.942 1.00 88.12 278 ILE A CA 1
ATOM 2239 C C . ILE A 1 278 ? 9.644 8.561 -0.033 1.00 88.12 278 ILE A C 1
ATOM 2241 O O . ILE A 1 278 ? 9.829 7.441 -0.507 1.00 88.12 278 ILE A O 1
ATOM 2245 N N . THR A 1 279 ? 9.555 8.818 1.264 1.00 87.12 279 THR A N 1
ATOM 2246 C CA . THR A 1 279 ? 9.633 7.793 2.297 1.00 87.12 279 THR A CA 1
ATOM 2247 C C . THR A 1 279 ? 8.330 7.797 3.073 1.00 87.12 279 THR A C 1
ATOM 2249 O O . THR A 1 279 ? 7.869 8.850 3.521 1.00 87.12 279 THR A O 1
ATOM 2252 N N . ARG A 1 280 ? 7.737 6.615 3.243 1.00 89.94 280 ARG A N 1
ATOM 2253 C CA . ARG A 1 280 ? 6.575 6.435 4.108 1.00 89.94 280 ARG A CA 1
ATOM 2254 C C . ARG A 1 280 ? 7.021 6.172 5.537 1.00 89.94 280 ARG A C 1
ATOM 2256 O O . ARG A 1 280 ? 7.784 5.246 5.783 1.00 89.94 280 ARG A O 1
ATOM 2263 N N . PHE A 1 281 ? 6.463 6.946 6.454 1.00 90.88 281 PHE A N 1
ATOM 2264 C CA . PHE A 1 281 ? 6.577 6.760 7.892 1.00 90.88 281 PHE A CA 1
ATOM 2265 C C . PHE A 1 281 ? 5.254 6.251 8.450 1.00 90.88 281 PHE A C 1
ATOM 2267 O O . PHE A 1 281 ? 4.184 6.626 7.963 1.00 90.88 281 PHE A O 1
ATOM 2274 N N . TRP A 1 282 ? 5.337 5.433 9.493 1.00 94.19 282 TRP A N 1
ATO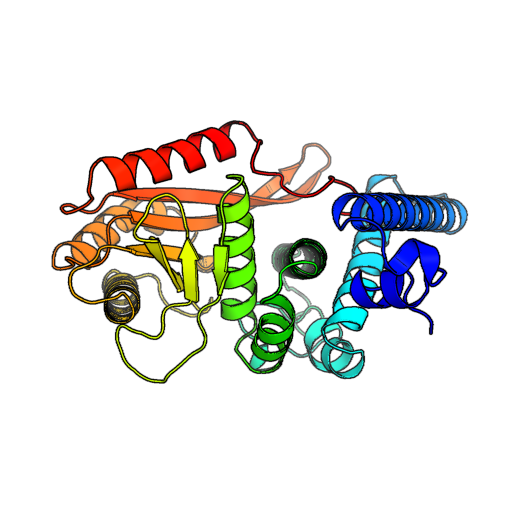M 2275 C CA . TRP A 1 282 ? 4.182 4.966 10.248 1.00 94.19 282 TRP A CA 1
ATOM 2276 C C . TRP A 1 282 ? 4.224 5.528 11.664 1.00 94.19 282 TRP A C 1
ATOM 2278 O O . TRP A 1 282 ? 5.192 5.303 12.387 1.00 94.19 282 TRP A O 1
ATOM 2288 N N . ASP A 1 283 ? 3.171 6.242 12.050 1.00 95.94 283 ASP A N 1
ATOM 2289 C CA . ASP A 1 283 ? 2.933 6.654 13.433 1.00 95.94 283 ASP A CA 1
ATOM 2290 C C . ASP A 1 283 ? 1.838 5.789 14.075 1.00 95.94 283 ASP A C 1
ATOM 2292 O O . ASP A 1 283 ? 0.968 5.248 13.386 1.00 95.94 283 ASP A O 1
ATOM 2296 N N . TYR A 1 284 ? 1.891 5.634 15.396 1.00 97.88 284 TYR A N 1
ATOM 2297 C CA . TYR A 1 284 ? 1.083 4.672 16.143 1.00 97.88 284 TYR A CA 1
ATOM 2298 C C . TYR A 1 284 ? 0.415 5.358 17.325 1.00 97.88 284 TYR A C 1
ATOM 2300 O O . TYR A 1 284 ? 1.074 5.786 18.272 1.00 97.88 284 TYR A O 1
ATOM 2308 N N . PHE A 1 285 ? -0.911 5.372 17.317 1.00 98.38 285 PHE A N 1
ATOM 2309 C CA . PHE A 1 285 ? -1.701 5.934 18.400 1.00 98.38 285 PHE A CA 1
ATOM 2310 C C . PHE A 1 285 ? -2.423 4.827 19.173 1.00 98.38 285 PHE A C 1
ATOM 2312 O O . PHE A 1 285 ? -3.226 4.070 18.615 1.00 98.38 285 PHE A O 1
ATOM 2319 N N . LYS A 1 286 ? -2.150 4.748 20.480 1.00 98.44 286 LYS A N 1
ATOM 2320 C CA . LYS A 1 286 ? -2.813 3.835 21.417 1.00 98.44 286 LYS A CA 1
ATOM 2321 C C . LYS A 1 286 ? -4.081 4.490 21.967 1.00 98.44 286 LYS A C 1
ATOM 2323 O O . LYS A 1 286 ? -4.005 5.515 22.638 1.00 98.44 286 LYS A O 1
ATOM 2328 N N . THR A 1 287 ? -5.239 3.877 21.733 1.00 98.00 287 THR A N 1
ATOM 2329 C CA . THR A 1 287 ? -6.501 4.331 22.345 1.00 98.00 287 THR A CA 1
ATOM 2330 C C . THR A 1 287 ? -6.557 4.018 23.848 1.00 98.00 287 THR A C 1
ATOM 2332 O O . THR A 1 287 ? -5.852 3.131 24.332 1.00 98.00 287 THR A O 1
ATOM 2335 N N . GLU A 1 288 ? -7.434 4.701 24.595 1.00 96.00 288 GLU A N 1
ATOM 2336 C CA . GLU A 1 288 ? -7.623 4.464 26.041 1.00 96.00 288 GLU A CA 1
ATOM 2337 C C . GLU A 1 288 ? -8.011 3.011 26.361 1.00 96.00 288 GLU A C 1
ATOM 2339 O O . GLU A 1 288 ? -7.539 2.443 27.342 1.00 96.00 288 GLU A O 1
ATOM 2344 N N . ASN A 1 289 ? -8.825 2.391 25.499 1.00 92.31 289 ASN A N 1
ATOM 2345 C CA . ASN A 1 289 ? -9.338 1.029 25.676 1.00 92.31 289 ASN A CA 1
ATOM 2346 C C . ASN A 1 289 ? -8.486 -0.036 24.964 1.00 92.31 289 ASN A C 1
ATOM 2348 O O . ASN A 1 289 ? -8.940 -1.165 24.786 1.00 92.31 289 ASN A O 1
ATOM 2352 N N . CYS A 1 290 ? -7.278 0.311 24.511 1.00 97.69 290 CYS A N 1
ATOM 2353 C CA . CYS A 1 290 ? -6.410 -0.596 23.768 1.00 97.69 290 CYS A CA 1
ATOM 2354 C C . CYS A 1 290 ? -5.957 -1.781 24.642 1.00 97.69 290 CYS A C 1
ATOM 2356 O O . CYS A 1 290 ? -5.231 -1.558 25.621 1.00 97.69 290 CYS A O 1
ATOM 2358 N N . PRO A 1 291 ? -6.301 -3.036 24.284 1.00 97.25 291 PRO A N 1
ATOM 2359 C CA . PRO A 1 291 ? -5.753 -4.207 24.956 1.00 97.25 291 PRO A CA 1
ATOM 2360 C C . PRO A 1 291 ? -4.221 -4.216 24.889 1.00 97.25 291 PRO A C 1
ATOM 2362 O O . PRO A 1 291 ? -3.626 -3.856 23.874 1.00 97.25 291 PRO A O 1
ATOM 2365 N N . GLU A 1 292 ? -3.555 -4.673 25.950 1.00 97.62 292 GLU A N 1
ATOM 2366 C CA . GLU A 1 292 ? -2.085 -4.696 25.999 1.00 97.62 292 GLU A CA 1
ATOM 2367 C C . GLU A 1 292 ? -1.475 -5.523 24.857 1.00 97.62 292 GLU A C 1
ATOM 2369 O O . GLU A 1 292 ? -0.484 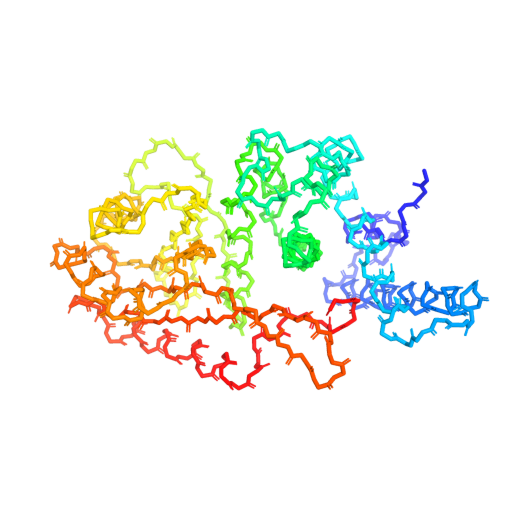-5.119 24.248 1.00 97.62 292 GLU A O 1
ATOM 2374 N N . GLN A 1 293 ? -2.107 -6.649 24.515 1.00 96.94 293 GLN A N 1
ATOM 2375 C CA . GLN A 1 293 ? -1.677 -7.503 23.410 1.00 96.94 293 GLN A CA 1
ATOM 2376 C C . GLN A 1 293 ? -1.749 -6.782 22.056 1.00 96.94 293 GLN A C 1
ATOM 2378 O O . GLN A 1 293 ? -0.819 -6.898 21.260 1.00 96.94 293 GLN A O 1
ATOM 2383 N N . ASP A 1 294 ? -2.819 -6.023 21.811 1.00 97.62 294 ASP A N 1
ATOM 2384 C CA . ASP A 1 294 ? -3.006 -5.242 20.584 1.00 97.62 294 ASP A CA 1
ATOM 2385 C C . ASP A 1 294 ? -1.894 -4.189 20.449 1.00 97.62 294 ASP A C 1
ATOM 2387 O O . ASP A 1 294 ? -1.278 -4.053 19.390 1.00 97.62 294 ASP A O 1
ATOM 2391 N N . TRP A 1 295 ? -1.562 -3.501 21.548 1.00 98.19 295 TRP A N 1
ATOM 2392 C CA . TRP A 1 295 ? -0.456 -2.543 21.562 1.00 98.19 295 TRP A CA 1
ATOM 2393 C C . TRP A 1 295 ? 0.906 -3.207 21.343 1.00 98.19 295 TRP A C 1
ATOM 2395 O O . TRP A 1 295 ? 1.735 -2.688 20.599 1.00 98.19 295 TRP A O 1
ATOM 2405 N N . LYS A 1 296 ? 1.141 -4.380 21.942 1.00 97.25 296 LYS A N 1
ATOM 2406 C CA . LYS A 1 296 ? 2.375 -5.147 21.729 1.00 97.25 296 LYS A CA 1
ATOM 2407 C C . LYS A 1 296 ? 2.552 -5.535 20.258 1.00 97.25 296 LYS A C 1
ATOM 2409 O O . LYS A 1 296 ? 3.658 -5.426 19.738 1.00 97.25 296 LYS A O 1
ATOM 2414 N N . ILE A 1 297 ? 1.477 -5.936 19.578 1.00 96.31 297 ILE A N 1
ATOM 2415 C CA . ILE A 1 297 ? 1.499 -6.216 18.133 1.00 96.31 297 ILE A CA 1
ATOM 2416 C C . ILE A 1 297 ? 1.884 -4.955 17.349 1.00 96.31 297 ILE A C 1
ATOM 2418 O O . ILE A 1 297 ? 2.779 -5.016 16.509 1.00 96.31 297 ILE A O 1
ATOM 2422 N N . ALA A 1 298 ? 1.273 -3.806 17.656 1.00 97.00 298 ALA A N 1
ATOM 2423 C CA . ALA A 1 298 ? 1.618 -2.539 17.010 1.00 97.00 298 ALA A CA 1
ATOM 2424 C C . ALA A 1 298 ? 3.094 -2.153 17.220 1.00 97.00 298 ALA A C 1
ATOM 2426 O O . ALA A 1 298 ? 3.764 -1.724 16.283 1.00 97.00 298 ALA A O 1
ATOM 2427 N N . MET A 1 299 ? 3.633 -2.362 18.424 1.00 97.25 299 MET A N 1
ATOM 2428 C CA . MET A 1 299 ? 5.048 -2.102 18.709 1.00 97.25 299 MET A CA 1
ATOM 2429 C C . MET A 1 299 ? 5.992 -3.082 18.013 1.00 97.25 299 MET A C 1
ATOM 2431 O O . MET A 1 299 ? 7.064 -2.664 17.590 1.00 97.25 299 MET A O 1
ATOM 2435 N N . ASN A 1 300 ? 5.593 -4.339 17.805 1.00 94.00 300 ASN A N 1
ATOM 2436 C CA . ASN A 1 300 ? 6.377 -5.264 16.984 1.00 94.00 300 ASN A CA 1
ATOM 2437 C C . ASN A 1 300 ? 6.476 -4.774 15.535 1.00 94.00 300 ASN A C 1
ATOM 2439 O O . ASN A 1 300 ? 7.563 -4.792 14.963 1.00 94.00 300 ASN A O 1
ATOM 2443 N N . PHE A 1 301 ? 5.371 -4.289 14.957 1.00 93.75 301 PHE A N 1
ATOM 2444 C CA . PHE A 1 301 ? 5.410 -3.678 13.628 1.00 93.75 301 PHE A CA 1
ATOM 2445 C C . PHE A 1 301 ? 6.315 -2.450 13.586 1.00 93.75 301 PHE A C 1
ATOM 2447 O O . PHE A 1 301 ? 7.113 -2.320 12.661 1.00 93.75 301 PHE A O 1
ATOM 2454 N N . ARG A 1 302 ? 6.255 -1.592 14.612 1.00 93.62 302 ARG A N 1
ATOM 2455 C CA . ARG A 1 302 ? 7.175 -0.460 14.741 1.00 93.62 302 ARG A CA 1
ATOM 2456 C C . ARG A 1 302 ? 8.631 -0.908 14.758 1.00 93.62 302 ARG A C 1
ATOM 2458 O O . ARG A 1 302 ? 9.420 -0.386 13.985 1.00 93.62 302 ARG A O 1
ATOM 2465 N N . SER A 1 303 ? 8.984 -1.898 15.575 1.00 92.38 303 SER A N 1
ATOM 2466 C CA . SER A 1 303 ? 10.355 -2.415 15.638 1.00 92.38 303 SER A CA 1
ATOM 2467 C C . SER A 1 303 ? 10.826 -3.013 14.313 1.00 92.38 303 SER A C 1
ATOM 2469 O O . SER A 1 303 ? 11.977 -2.815 13.936 1.00 92.38 303 SER A O 1
ATOM 2471 N N . LEU A 1 304 ? 9.952 -3.717 13.588 1.00 88.94 304 LEU A N 1
ATOM 2472 C CA . LEU A 1 304 ? 10.275 -4.213 12.250 1.00 88.94 304 LEU A CA 1
ATOM 2473 C C . LEU A 1 304 ? 10.460 -3.065 11.252 1.00 88.94 304 LEU A C 1
ATOM 2475 O O . LEU A 1 304 ? 11.356 -3.134 10.415 1.00 88.94 304 LEU A O 1
ATOM 2479 N N . HIS A 1 305 ? 9.638 -2.015 11.338 1.00 85.62 305 HIS A N 1
ATOM 2480 C CA . HIS A 1 305 ? 9.738 -0.847 10.462 1.00 85.62 305 HIS A CA 1
ATOM 2481 C C . HIS A 1 305 ? 11.035 -0.082 10.694 1.00 85.62 305 HIS A C 1
ATOM 2483 O O . HIS A 1 305 ? 11.783 0.152 9.751 1.00 85.62 305 HIS A O 1
ATOM 2489 N N . ASP A 1 306 ? 11.307 0.249 11.956 1.00 85.75 306 ASP A N 1
ATOM 2490 C CA . ASP A 1 306 ? 12.476 1.018 12.382 1.00 85.75 306 ASP A CA 1
ATOM 2491 C C . ASP A 1 306 ? 13.781 0.241 12.125 1.00 85.75 306 ASP A C 1
ATOM 2493 O O . ASP A 1 306 ? 14.838 0.840 11.952 1.00 85.75 306 ASP A O 1
ATOM 2497 N N . GLY A 1 307 ? 13.712 -1.095 12.076 1.00 83.88 307 GLY A N 1
ATOM 2498 C CA . GLY A 1 307 ? 14.820 -1.966 11.683 1.00 83.88 307 GLY A CA 1
ATOM 2499 C C . GLY A 1 307 ? 14.950 -2.208 10.175 1.00 83.88 307 GLY A C 1
ATOM 2500 O O . GLY A 1 307 ? 15.728 -3.073 9.790 1.00 83.88 307 GLY A O 1
ATOM 2501 N N . GLU A 1 308 ? 14.176 -1.510 9.336 1.00 78.12 308 GLU A N 1
ATOM 2502 C CA . GLU A 1 308 ? 14.145 -1.668 7.869 1.00 78.12 308 GLU A CA 1
ATOM 2503 C C . GLU A 1 308 ? 13.749 -3.087 7.394 1.00 78.12 308 GLU A C 1
ATOM 2505 O O . GLU A 1 308 ? 13.906 -3.442 6.228 1.00 78.12 308 GLU A O 1
ATOM 2510 N N . PHE A 1 309 ? 13.149 -3.903 8.269 1.00 64.56 309 PHE A N 1
ATOM 2511 C CA . PHE A 1 309 ? 12.697 -5.267 7.956 1.00 64.56 309 PHE A CA 1
ATOM 2512 C C . PHE A 1 309 ? 11.341 -5.307 7.234 1.00 64.56 309 PHE A C 1
ATOM 2514 O O . PHE A 1 309 ? 10.927 -6.362 6.757 1.00 64.56 309 PHE A O 1
ATOM 2521 N N . LEU A 1 310 ? 10.638 -4.170 7.146 1.00 58.50 310 LEU A N 1
ATOM 2522 C CA . LEU A 1 310 ? 9.380 -4.033 6.396 1.00 58.50 310 LEU A CA 1
ATOM 2523 C C . LEU A 1 310 ? 9.586 -3.705 4.911 1.00 58.50 310 LEU A C 1
ATOM 2525 O O . LEU A 1 310 ? 8.598 -3.500 4.200 1.00 58.50 310 LEU A O 1
ATOM 2529 N N . GLU A 1 311 ? 10.829 -3.678 4.413 1.00 58.12 311 GLU A N 1
ATOM 2530 C CA . GLU A 1 311 ? 11.121 -3.722 2.974 1.00 58.12 311 GLU A CA 1
ATOM 2531 C C . GLU A 1 311 ? 10.755 -5.109 2.413 1.00 58.12 311 GLU A C 1
ATOM 2533 O O . GLU A 1 311 ? 11.570 -5.838 1.856 1.00 58.12 311 GLU A O 1
ATOM 2538 N N . MET A 1 312 ? 9.498 -5.523 2.568 1.00 45.38 312 MET A N 1
ATOM 2539 C CA . MET A 1 312 ? 8.979 -6.644 1.818 1.00 45.38 312 MET A CA 1
ATOM 2540 C C . MET A 1 312 ? 8.843 -6.178 0.378 1.00 45.38 312 MET A C 1
ATOM 2542 O O . MET A 1 312 ? 7.925 -5.429 0.040 1.00 45.38 312 MET A O 1
ATOM 2546 N N . ALA A 1 313 ? 9.857 -6.526 -0.401 1.00 48.38 313 ALA A N 1
ATOM 2547 C CA . ALA A 1 313 ? 9.990 -6.737 -1.839 1.00 48.38 313 ALA A CA 1
ATOM 2548 C C . ALA A 1 313 ? 11.510 -6.815 -2.076 1.00 48.38 313 ALA A C 1
ATOM 2550 O O . ALA A 1 313 ? 12.249 -6.081 -1.417 1.00 48.38 313 ALA A O 1
ATOM 2551 N N . PRO A 1 314 ? 12.028 -7.639 -2.997 1.00 46.22 314 PRO A N 1
ATOM 2552 C CA . PRO A 1 314 ? 13.368 -7.369 -3.497 1.00 46.22 314 PRO A CA 1
ATOM 2553 C C . PRO A 1 314 ? 13.417 -5.914 -3.992 1.00 46.22 314 PRO A C 1
ATOM 2555 O O . PRO A 1 314 ? 12.511 -5.481 -4.702 1.00 46.22 314 PRO A O 1
ATOM 2558 N N . ARG A 1 315 ? 14.492 -5.183 -3.651 1.00 51.91 315 ARG A N 1
ATOM 2559 C CA . ARG A 1 315 ? 14.797 -3.824 -4.165 1.00 51.91 315 ARG A CA 1
ATOM 2560 C C . ARG A 1 315 ? 14.886 -3.750 -5.699 1.00 51.91 315 ARG A C 1
ATOM 2562 O O . ARG A 1 315 ? 15.174 -2.714 -6.291 1.00 51.91 315 ARG A O 1
ATOM 2569 N N . LEU A 1 316 ? 14.787 -4.905 -6.347 1.00 42.72 316 LEU A N 1
ATOM 2570 C CA . LEU A 1 316 ? 14.715 -5.063 -7.777 1.00 42.72 316 LEU A CA 1
ATOM 2571 C C . LEU A 1 316 ? 13.397 -5.775 -8.096 1.00 42.72 316 LEU A C 1
ATOM 2573 O O . LEU A 1 316 ? 13.123 -6.824 -7.524 1.00 42.72 316 LEU A O 1
ATOM 2577 N N . PRO A 1 317 ? 12.587 -5.238 -9.011 1.00 47.00 317 PRO A N 1
ATOM 2578 C CA . PRO A 1 317 ? 12.850 -4.021 -9.773 1.00 47.00 317 PRO A CA 1
ATOM 2579 C C . PRO A 1 317 ? 12.485 -2.692 -9.090 1.00 47.00 317 PRO A C 1
ATOM 2581 O O . PRO A 1 317 ? 12.641 -1.657 -9.740 1.00 47.00 317 PRO A O 1
ATOM 2584 N N . PHE A 1 318 ? 11.974 -2.714 -7.855 1.00 50.97 318 PHE A N 1
ATOM 2585 C CA . PHE A 1 318 ? 11.414 -1.546 -7.161 1.00 50.97 318 PHE A CA 1
ATOM 2586 C C . PHE A 1 318 ? 12.234 -1.136 -5.945 1.00 50.97 318 PHE A C 1
ATOM 2588 O O . PHE A 1 318 ? 12.442 -2.010 -5.079 1.00 50.97 318 PHE A O 1
#

Radius of gyration: 20.47 Å; chains: 1; bounding box: 49×57×53 Å